Protein AF-A0A1X3P8R2-F1 (afdb_monomer)

Solvent-accessible surface area (backbone atoms only — not comparable to full-atom values): 19781 Å² total; per-residue (Å²): 133,79,78,84,80,70,63,50,72,44,65,20,28,37,46,66,52,54,52,60,24,43,44,66,46,49,75,71,65,40,52,67,60,39,41,53,42,41,8,48,48,46,32,50,53,51,50,52,49,38,31,73,77,65,73,47,46,64,75,35,31,34,38,30,39,27,11,54,46,68,35,10,22,25,42,28,42,12,43,20,54,39,27,73,62,46,24,44,34,39,33,31,64,77,48,104,48,56,28,63,73,19,51,53,47,14,47,75,47,70,38,44,82,41,85,55,45,64,66,78,37,46,27,41,33,42,8,47,37,36,80,84,67,70,81,62,29,75,76,77,91,48,54,39,44,67,61,33,63,70,36,85,80,33,44,32,35,14,37,55,35,33,40,27,42,31,42,62,60,0,48,65,36,70,43,66,59,64,17,58,29,17,39,17,58,57,51,42,42,29,5,52,75,25,66,56,17,25,50,28,19,23,25,37,35,30,34,71,48,76,33,78,92,47,54,66,84,56,78,41,69,46,77,48,76,70,69,64,97,80,70,79,88,67,83,71,85,75,95,64,88,85,73,89,77,88,68,101,65,79,77,62,49,74,45,76,54,54,95,58,79,92,66,69,80,75,91,70,84,85,73,89,75,93,81,88,82,88,87,82,90,78,89,75,85,87,85,84,87,85,87,86,86,85,88,87,85,88,88,86,88,87,82,88,86,84,87,88,84,90,84,90,86,90,84,86,91,83,93,84,90,85,86,88,84,85,87,89,82,84,135

Foldseek 3Di:
DDDPQDFDWAFAAALVLQCQLCVVVVVVVCLVLLLLLLLVLLLVVVQVLCCVLPVHLAAAEEEEEAAADSLNLSVLSNQLVSLLRNYAYEYAYQDPHHDVVSVVSNVVSVHYYDQADDLRHQEYEYSHDAQPDDADDERPDHHNPLSLLPDPSYAYEYRQFWPQAHQAALDGHYDTRQHLAYEHECGHGNNCCHDPNVRSHRKYKYGYSPSVVRRDRGPDIDGHDRDDVPPPPDPDDDPDDDDDDDDPDTDIDIDHRDDDDDCSDPDDPPDDDDDDDDDDDDDDDDDDDDDDDDDDDDDDDDDDDDDDDDDDDDDDDDDDDDDDDDDDDDD

Structure (mmCIF, N/CA/C/O backbone):
data_AF-A0A1X3P8R2-F1
#
_entry.id   AF-A0A1X3P8R2-F1
#
loop_
_atom_site.group_PDB
_atom_site.id
_atom_site.type_symbol
_atom_site.label_atom_id
_atom_site.label_alt_id
_atom_site.label_comp_id
_atom_site.label_asym_id
_atom_site.label_entity_id
_atom_site.label_seq_id
_atom_site.pdbx_PDB_ins_code
_atom_site.Cartn_x
_atom_site.Cartn_y
_atom_site.Cartn_z
_atom_site.occupancy
_atom_site.B_iso_or_equiv
_atom_site.auth_seq_id
_atom_site.auth_comp_id
_atom_site.auth_asym_id
_atom_site.auth_atom_id
_atom_site.pdbx_PDB_model_num
ATOM 1 N N . MET A 1 1 ? 27.632 -35.352 5.302 1.00 38.09 1 MET A N 1
ATOM 2 C CA . MET A 1 1 ? 27.937 -34.143 4.503 1.00 38.09 1 MET A CA 1
ATOM 3 C C . MET A 1 1 ? 26.663 -33.318 4.429 1.00 38.09 1 MET A C 1
ATOM 5 O O . MET A 1 1 ? 25.681 -33.815 3.896 1.00 38.09 1 MET A O 1
ATOM 9 N N . GLY A 1 2 ? 26.626 -32.144 5.064 1.00 47.84 2 GLY A N 1
ATOM 10 C CA . GLY A 1 2 ? 25.446 -31.273 5.027 1.00 47.84 2 GLY A CA 1
ATOM 11 C C . GLY A 1 2 ? 25.243 -30.709 3.622 1.00 47.84 2 GLY A C 1
ATOM 12 O O . GLY A 1 2 ? 26.222 -30.376 2.954 1.00 47.84 2 GLY A O 1
ATOM 13 N N . ALA A 1 3 ? 23.995 -30.632 3.158 1.00 49.19 3 ALA A N 1
ATOM 14 C CA . ALA A 1 3 ? 23.680 -29.977 1.893 1.00 49.19 3 ALA A CA 1
ATOM 15 C C . ALA A 1 3 ? 24.220 -28.531 1.911 1.00 49.19 3 ALA A C 1
ATOM 17 O O . ALA A 1 3 ? 24.134 -27.871 2.952 1.00 49.19 3 ALA A O 1
ATOM 18 N N . PRO A 1 4 ? 24.782 -28.019 0.800 1.00 49.47 4 PRO A N 1
ATOM 19 C CA . PRO A 1 4 ? 25.201 -26.627 0.738 1.00 49.47 4 PRO A CA 1
ATOM 20 C C . PRO A 1 4 ? 23.979 -25.744 1.003 1.00 49.47 4 PRO A C 1
ATOM 22 O O . PRO A 1 4 ? 23.002 -25.772 0.257 1.00 49.47 4 PRO A O 1
ATOM 25 N N . SER A 1 5 ? 24.015 -24.993 2.103 1.00 58.00 5 SER A N 1
ATOM 26 C CA . SER A 1 5 ? 22.956 -24.052 2.459 1.00 58.00 5 SER A CA 1
ATOM 27 C C . SER A 1 5 ? 22.876 -22.972 1.379 1.00 58.00 5 SER A C 1
ATOM 29 O O . SER A 1 5 ? 23.806 -22.174 1.243 1.00 58.00 5 SER A O 1
ATOM 31 N N . CYS A 1 6 ? 21.790 -22.967 0.609 1.00 65.06 6 CYS A N 1
ATOM 32 C CA . CYS A 1 6 ? 21.507 -21.969 -0.413 1.00 65.06 6 CYS A CA 1
ATOM 33 C C . CYS A 1 6 ? 21.264 -20.605 0.263 1.00 65.06 6 CYS A C 1
ATOM 35 O O . CYS A 1 6 ? 20.417 -20.494 1.149 1.00 65.06 6 CYS A O 1
ATOM 37 N N . ILE A 1 7 ? 22.027 -19.571 -0.108 1.00 73.50 7 ILE A N 1
ATOM 38 C CA . ILE A 1 7 ? 21.712 -18.195 0.297 1.00 73.50 7 ILE A CA 1
ATOM 39 C C . ILE A 1 7 ? 20.616 -17.700 -0.653 1.00 73.50 7 ILE A C 1
ATOM 41 O O . ILE A 1 7 ? 20.841 -17.718 -1.865 1.00 73.50 7 ILE A O 1
ATOM 45 N N . PRO A 1 8 ? 19.435 -17.296 -0.154 1.00 81.31 8 PRO A N 1
ATOM 46 C CA . PRO A 1 8 ? 18.369 -16.841 -1.032 1.00 81.31 8 PRO A CA 1
ATOM 47 C C . PRO A 1 8 ? 18.759 -15.510 -1.682 1.00 81.31 8 PRO A C 1
ATOM 49 O O . PRO A 1 8 ? 19.187 -14.576 -1.002 1.00 81.31 8 PRO A O 1
ATOM 52 N N . LEU A 1 9 ? 18.603 -15.430 -3.003 1.00 87.94 9 LEU A N 1
ATOM 53 C CA . LEU A 1 9 ? 18.723 -14.189 -3.761 1.00 87.94 9 LEU A CA 1
ATOM 54 C C . LEU A 1 9 ? 17.322 -13.680 -4.080 1.00 87.94 9 LEU A C 1
ATOM 56 O O . LEU A 1 9 ? 16.530 -14.377 -4.710 1.00 87.94 9 LEU A O 1
ATOM 60 N N . ILE A 1 10 ? 17.028 -12.465 -3.635 1.00 90.94 10 ILE A N 1
ATOM 61 C CA . ILE A 1 10 ? 15.729 -11.828 -3.819 1.00 90.94 10 ILE A CA 1
ATOM 62 C C . ILE A 1 10 ? 15.860 -10.811 -4.959 1.00 90.94 10 ILE A C 1
ATOM 64 O O . ILE A 1 10 ? 16.695 -9.905 -4.860 1.00 90.94 10 ILE A O 1
ATOM 68 N N . PRO A 1 11 ? 15.091 -10.945 -6.050 1.00 94.06 11 PRO A N 1
ATOM 69 C CA . PRO A 1 11 ? 15.196 -10.046 -7.190 1.00 94.06 11 PRO A CA 1
ATOM 70 C C . PRO A 1 11 ? 14.633 -8.661 -6.852 1.00 94.06 11 PRO A C 1
ATOM 72 O O . PRO A 1 11 ? 13.529 -8.540 -6.323 1.00 94.06 11 PRO A O 1
ATOM 75 N N . LEU A 1 12 ? 15.382 -7.613 -7.195 1.00 95.44 12 LEU A N 1
ATOM 76 C CA . LEU A 1 12 ? 14.957 -6.223 -7.076 1.00 95.44 12 LEU A CA 1
ATOM 77 C C . LEU A 1 12 ? 14.900 -5.567 -8.456 1.00 95.44 12 LEU A C 1
ATOM 79 O O . LEU A 1 12 ? 15.826 -5.674 -9.268 1.00 95.44 12 LEU A O 1
ATOM 83 N N . TYR A 1 13 ? 13.826 -4.826 -8.690 1.00 95.62 13 TYR A N 1
ATOM 84 C CA . TYR A 1 13 ? 13.523 -4.186 -9.962 1.00 95.62 13 TYR A CA 1
ATOM 85 C C . TYR A 1 13 ? 13.563 -2.664 -9.828 1.00 95.62 13 TYR A C 1
ATOM 87 O O . TYR A 1 13 ? 13.414 -2.105 -8.742 1.00 95.62 13 TYR A O 1
ATOM 95 N N . THR A 1 14 ? 13.784 -1.964 -10.932 1.00 93.38 14 THR A N 1
ATOM 96 C CA . THR A 1 14 ? 13.559 -0.510 -11.000 1.00 93.38 14 THR A CA 1
ATOM 97 C C . THR A 1 14 ? 12.091 -0.219 -11.301 1.00 93.38 14 THR A C 1
ATOM 99 O O . THR A 1 14 ? 11.405 -1.040 -11.916 1.00 93.38 14 THR A O 1
ATOM 102 N N . GLY A 1 15 ? 11.608 0.978 -10.955 1.00 90.88 15 GLY A N 1
ATOM 103 C CA . GLY A 1 15 ? 10.262 1.408 -11.355 1.00 90.88 15 GLY A CA 1
ATOM 104 C C . GLY A 1 15 ? 10.084 1.420 -12.880 1.00 90.88 15 GLY A C 1
ATOM 105 O O . GLY A 1 15 ? 8.996 1.169 -13.391 1.00 90.88 15 GLY A O 1
ATOM 106 N N . ARG A 1 16 ? 11.160 1.660 -13.643 1.00 92.25 16 ARG A N 1
ATOM 107 C CA . ARG A 1 16 ? 11.151 1.524 -15.108 1.00 92.25 16 ARG A CA 1
ATOM 108 C C . ARG A 1 16 ? 10.936 0.079 -15.571 1.00 92.25 16 ARG A C 1
ATOM 110 O O . ARG A 1 16 ? 10.130 -0.125 -16.469 1.00 92.25 16 ARG A O 1
ATOM 117 N N . GLN A 1 17 ? 11.611 -0.900 -14.967 1.00 94.81 17 GLN A N 1
ATOM 118 C CA . GLN A 1 17 ? 11.446 -2.315 -15.333 1.00 94.81 17 GLN A CA 1
ATOM 119 C C . GLN A 1 17 ? 10.021 -2.811 -15.089 1.00 94.81 17 GLN A C 1
ATOM 121 O O . GLN A 1 17 ? 9.475 -3.511 -15.933 1.00 94.81 17 GLN A O 1
ATOM 126 N N . ILE A 1 18 ? 9.410 -2.413 -13.970 1.00 94.38 18 ILE A N 1
ATOM 127 C CA . ILE A 1 18 ? 8.021 -2.778 -13.669 1.00 94.38 18 ILE A CA 1
ATOM 128 C C . ILE A 1 18 ? 7.068 -2.158 -14.696 1.00 94.38 18 ILE A C 1
ATOM 130 O O . ILE A 1 18 ? 6.295 -2.882 -15.312 1.00 94.38 18 ILE A O 1
ATOM 134 N N . ARG A 1 19 ? 7.201 -0.857 -14.993 1.00 92.00 19 ARG A N 1
ATOM 135 C CA . ARG A 1 19 ? 6.392 -0.196 -16.036 1.00 92.00 19 ARG A CA 1
ATOM 136 C C . ARG A 1 19 ? 6.553 -0.838 -17.418 1.00 92.00 19 ARG A C 1
ATOM 138 O O . ARG A 1 19 ? 5.580 -0.965 -18.151 1.00 92.00 19 ARG A O 1
ATOM 145 N N . GLN A 1 20 ? 7.771 -1.246 -17.778 1.00 94.19 20 GLN A N 1
ATOM 146 C CA . GLN A 1 20 ? 8.035 -1.962 -19.031 1.00 94.19 20 GLN A CA 1
ATOM 147 C C . GLN A 1 20 ? 7.369 -3.342 -19.054 1.00 94.19 20 GLN A C 1
ATOM 149 O O . GLN A 1 20 ? 6.824 -3.727 -20.083 1.00 94.19 20 GLN A O 1
ATOM 154 N N . ALA A 1 21 ? 7.371 -4.059 -17.929 1.00 94.69 21 ALA A N 1
ATOM 155 C CA . ALA A 1 21 ? 6.697 -5.348 -17.803 1.00 94.69 21 ALA A CA 1
ATOM 156 C C . ALA A 1 21 ? 5.160 -5.219 -17.836 1.00 94.69 21 ALA A C 1
ATOM 158 O O . ALA A 1 21 ? 4.474 -6.122 -18.314 1.00 94.69 21 ALA A O 1
ATOM 159 N N . GLU A 1 22 ? 4.608 -4.102 -17.359 1.00 94.44 22 GLU A N 1
ATOM 160 C CA . GLU A 1 22 ? 3.169 -3.814 -17.408 1.00 94.44 22 GLU A CA 1
ATOM 161 C C . GLU A 1 22 ? 2.686 -3.402 -18.803 1.00 94.44 22 GLU A C 1
ATOM 163 O O . GLU A 1 22 ? 1.557 -3.728 -19.170 1.00 94.44 22 GLU A O 1
ATOM 168 N N . ALA A 1 23 ? 3.516 -2.698 -19.582 1.00 94.19 23 ALA A N 1
ATOM 169 C CA . ALA A 1 23 ? 3.106 -2.066 -20.837 1.00 94.19 23 ALA A CA 1
ATOM 170 C C . ALA A 1 23 ? 2.353 -3.004 -21.808 1.00 94.19 23 ALA A C 1
ATOM 172 O O . ALA A 1 23 ? 1.244 -2.633 -22.198 1.00 94.19 23 ALA A O 1
ATOM 173 N N . PRO A 1 24 ? 2.819 -4.237 -22.108 1.00 94.81 24 PRO A N 1
ATOM 174 C CA . PRO A 1 24 ? 2.097 -5.141 -23.010 1.00 94.81 24 PRO A CA 1
ATOM 175 C C . PRO A 1 24 ? 0.702 -5.528 -22.498 1.00 94.81 24 PRO A C 1
ATOM 177 O O . PRO A 1 24 ? -0.244 -5.668 -23.269 1.00 94.81 24 PRO A O 1
ATOM 180 N N . LEU A 1 25 ? 0.545 -5.684 -21.180 1.00 93.62 25 LEU A N 1
ATOM 181 C CA . LEU A 1 25 ? -0.740 -6.026 -20.563 1.00 93.62 25 LEU A CA 1
ATOM 182 C C . LEU A 1 25 ? -1.691 -4.827 -20.559 1.00 93.62 25 LEU A C 1
ATOM 184 O O . LEU A 1 25 ? -2.901 -4.991 -20.716 1.00 93.62 25 LEU A O 1
ATOM 188 N N . LEU A 1 26 ? -1.154 -3.618 -20.386 1.00 92.50 26 LEU A N 1
ATOM 189 C CA . LEU A 1 26 ? -1.929 -2.384 -20.482 1.00 92.50 26 LEU A CA 1
ATOM 190 C C . LEU A 1 26 ? -2.405 -2.132 -21.918 1.00 92.50 26 LEU A C 1
ATOM 192 O O . LEU A 1 26 ? -3.563 -1.759 -22.096 1.00 92.50 26 LEU A O 1
ATOM 196 N N . GLU A 1 27 ? -1.554 -2.379 -22.916 1.00 93.62 27 GLU A N 1
ATOM 197 C CA . GLU A 1 27 ? -1.901 -2.320 -24.344 1.00 93.62 27 GLU A CA 1
ATOM 198 C C . GLU A 1 27 ? -2.976 -3.352 -24.714 1.00 93.62 27 GLU A C 1
ATOM 200 O O . GLU A 1 27 ? -3.897 -3.041 -25.465 1.00 93.62 27 GLU A O 1
ATOM 205 N N . ALA A 1 28 ? -2.935 -4.539 -24.102 1.00 93.94 28 ALA A N 1
ATOM 206 C CA . ALA A 1 28 ? -3.969 -5.567 -24.226 1.00 93.94 28 ALA A CA 1
ATOM 207 C C . ALA A 1 28 ? -5.261 -5.274 -23.423 1.00 93.94 28 ALA A C 1
ATOM 209 O O . ALA A 1 28 ? -6.167 -6.105 -23.375 1.00 93.94 28 ALA A O 1
ATOM 210 N N . GLY A 1 29 ? -5.373 -4.109 -22.772 1.00 93.19 29 GLY A N 1
ATOM 211 C CA . GLY A 1 29 ? -6.582 -3.690 -22.054 1.00 93.19 29 GLY A CA 1
ATOM 212 C C . GLY A 1 29 ? -6.741 -4.271 -20.643 1.00 93.19 29 GLY A C 1
ATOM 213 O O . GLY A 1 29 ? -7.800 -4.132 -20.034 1.00 93.19 29 GLY A O 1
ATOM 214 N N . HIS A 1 30 ? -5.704 -4.878 -20.059 1.00 93.62 30 HIS A N 1
ATOM 215 C CA . HIS A 1 30 ? -5.786 -5.532 -18.744 1.00 93.62 30 HIS A CA 1
ATOM 216 C C . HIS A 1 30 ? -5.617 -4.593 -17.535 1.00 93.62 30 HIS A C 1
ATOM 218 O O . HIS A 1 30 ? -5.492 -5.074 -16.408 1.00 93.62 30 HIS A O 1
ATOM 224 N N . ARG A 1 31 ? -5.656 -3.265 -17.720 1.00 92.56 31 ARG A N 1
ATOM 225 C CA . ARG A 1 31 ? -5.436 -2.267 -16.650 1.00 92.56 31 ARG A CA 1
ATOM 226 C C . ARG A 1 31 ? -6.270 -2.524 -15.395 1.00 92.56 31 ARG A C 1
ATOM 228 O O . ARG A 1 31 ? -5.718 -2.621 -14.304 1.00 92.56 31 ARG A O 1
ATOM 235 N N . GLU A 1 32 ? -7.589 -2.652 -15.541 1.00 91.69 32 GLU A N 1
ATOM 236 C CA . GLU A 1 32 ? -8.472 -2.864 -14.386 1.00 91.69 32 GLU A CA 1
ATOM 237 C C . GLU A 1 32 ? -8.224 -4.227 -13.723 1.00 91.69 32 GLU A C 1
ATOM 239 O O . GLU A 1 32 ? -8.326 -4.357 -12.506 1.00 91.69 32 GLU A O 1
ATOM 244 N N . THR A 1 33 ? -7.841 -5.245 -14.501 1.00 94.12 33 THR A N 1
ATOM 245 C CA . THR A 1 33 ? -7.511 -6.569 -13.955 1.00 94.12 33 THR A CA 1
ATOM 246 C C . THR A 1 33 ? -6.254 -6.513 -13.089 1.00 94.12 33 THR A C 1
ATOM 248 O O . THR A 1 33 ? -6.258 -7.067 -11.990 1.00 94.12 33 THR A O 1
ATOM 251 N N . LEU A 1 34 ? -5.203 -5.825 -13.546 1.00 94.50 34 LEU A N 1
ATOM 252 C CA . LEU A 1 34 ? -3.975 -5.627 -12.770 1.00 94.50 34 LEU A CA 1
ATOM 253 C C . LEU A 1 34 ? -4.258 -4.868 -11.469 1.00 94.50 34 LEU A C 1
ATOM 255 O O . LEU A 1 34 ? -3.900 -5.351 -10.397 1.00 94.50 34 LEU A O 1
ATOM 259 N N . MET A 1 35 ? -4.993 -3.757 -11.558 1.00 95.38 35 MET A N 1
ATOM 260 C CA . MET A 1 35 ? -5.381 -2.940 -10.403 1.00 95.38 35 MET A CA 1
ATOM 261 C C . MET A 1 35 ? -6.204 -3.744 -9.384 1.00 95.38 35 MET A C 1
ATOM 263 O O . MET A 1 35 ? -5.932 -3.737 -8.189 1.00 95.38 35 MET A O 1
ATOM 267 N N . ARG A 1 36 ? -7.180 -4.541 -9.838 1.00 95.56 36 ARG A N 1
ATOM 268 C CA . ARG A 1 36 ? -7.973 -5.394 -8.935 1.00 95.56 36 ARG A CA 1
ATOM 269 C C . ARG A 1 36 ? -7.140 -6.480 -8.253 1.00 95.56 36 ARG A C 1
ATOM 271 O O . ARG A 1 36 ? -7.442 -6.824 -7.111 1.00 95.56 36 ARG A O 1
ATOM 278 N N . ARG A 1 37 ? -6.113 -7.022 -8.918 1.00 97.12 37 ARG A N 1
ATOM 279 C CA . ARG A 1 37 ? -5.177 -7.986 -8.309 1.00 97.12 37 ARG A CA 1
ATOM 280 C C . ARG A 1 37 ? -4.297 -7.317 -7.254 1.00 97.12 37 ARG A C 1
ATOM 282 O O . ARG A 1 37 ? -4.166 -7.866 -6.162 1.00 97.12 37 ARG A O 1
ATOM 289 N N . ALA A 1 38 ? -3.758 -6.137 -7.558 1.00 97.06 38 ALA A N 1
ATOM 290 C CA . ALA A 1 38 ? -2.993 -5.325 -6.614 1.00 97.06 38 ALA A CA 1
ATOM 291 C C . ALA A 1 38 ? -3.832 -4.988 -5.371 1.00 97.06 38 ALA A C 1
ATOM 293 O O . ALA A 1 38 ? -3.480 -5.375 -4.255 1.00 97.06 38 ALA A O 1
ATOM 294 N N . ALA A 1 39 ? -5.014 -4.405 -5.577 1.00 98.38 39 ALA A N 1
ATOM 295 C CA . ALA A 1 39 ? -5.965 -4.075 -4.520 1.00 98.38 39 ALA A CA 1
ATOM 296 C C . ALA A 1 39 ? -6.381 -5.285 -3.669 1.00 98.38 39 ALA A C 1
ATOM 298 O O . ALA A 1 39 ? -6.513 -5.170 -2.451 1.00 98.38 39 ALA A O 1
ATOM 299 N N . TYR A 1 40 ? -6.564 -6.461 -4.281 1.00 98.44 40 TYR A N 1
ATOM 300 C CA . TYR A 1 40 ? -6.843 -7.689 -3.535 1.00 98.44 40 TYR A CA 1
ATOM 301 C C . TYR A 1 40 ? -5.681 -8.069 -2.615 1.00 98.44 40 TYR A C 1
ATOM 303 O O . TYR A 1 40 ? -5.908 -8.364 -1.442 1.00 98.44 40 TYR A O 1
ATOM 311 N N . GLY A 1 41 ? -4.446 -8.032 -3.121 1.00 97.94 41 GLY A N 1
ATOM 312 C CA . GLY A 1 41 ? -3.254 -8.298 -2.319 1.00 97.94 41 GLY A CA 1
ATOM 313 C C . GLY A 1 41 ? -3.085 -7.312 -1.162 1.00 97.94 41 GLY A C 1
ATOM 314 O O . GLY A 1 41 ? -2.822 -7.739 -0.037 1.00 97.94 41 GLY A O 1
ATOM 315 N N . LEU A 1 42 ? -3.322 -6.019 -1.411 1.00 98.75 42 LEU A N 1
ATOM 316 C CA . LEU A 1 42 ? -3.329 -4.982 -0.376 1.00 98.75 42 LEU A CA 1
ATOM 317 C C . LEU A 1 42 ? -4.398 -5.255 0.688 1.00 98.75 42 LEU A C 1
ATOM 319 O O . LEU A 1 42 ? -4.090 -5.289 1.877 1.00 98.75 42 LEU A O 1
ATOM 323 N N . ALA A 1 43 ? -5.638 -5.534 0.277 1.00 98.75 43 ALA A N 1
ATOM 324 C CA . ALA A 1 43 ? -6.722 -5.844 1.204 1.00 98.75 43 ALA A CA 1
ATOM 325 C C . ALA A 1 43 ? -6.422 -7.090 2.054 1.00 98.75 43 ALA A C 1
ATOM 327 O O . ALA A 1 43 ? -6.699 -7.086 3.251 1.00 98.75 43 ALA A O 1
ATOM 328 N N . GLN A 1 44 ? -5.836 -8.149 1.478 1.00 98.31 44 GLN A N 1
ATOM 329 C CA . GLN A 1 44 ? -5.448 -9.333 2.257 1.00 98.31 44 GLN A CA 1
ATOM 330 C C . GLN A 1 44 ? -4.380 -9.007 3.302 1.00 98.31 44 GLN A C 1
ATOM 332 O O . GLN A 1 44 ? -4.513 -9.440 4.445 1.00 98.31 44 GLN A O 1
ATOM 337 N N . ALA A 1 45 ? -3.371 -8.206 2.950 1.00 97.94 45 ALA A N 1
ATOM 338 C CA . ALA A 1 45 ? -2.343 -7.796 3.901 1.00 97.94 45 ALA A CA 1
ATOM 339 C C . ALA A 1 45 ? -2.928 -7.000 5.077 1.00 97.94 45 ALA A C 1
ATOM 341 O O . ALA A 1 45 ? -2.596 -7.284 6.227 1.00 97.94 45 ALA A O 1
ATOM 342 N N . VAL A 1 46 ? -3.853 -6.073 4.808 1.00 98.44 46 VAL A N 1
ATOM 343 C CA . VAL A 1 46 ? -4.546 -5.314 5.860 1.00 98.44 46 VAL A CA 1
ATOM 344 C C . VAL A 1 46 ? -5.383 -6.243 6.746 1.00 98.44 46 VAL A C 1
ATOM 346 O O . VAL A 1 46 ? -5.288 -6.175 7.967 1.00 98.44 46 VAL A O 1
ATOM 349 N N . LEU A 1 47 ? -6.157 -7.167 6.163 1.00 98.38 47 LEU A N 1
ATOM 350 C CA . LEU A 1 47 ? -6.956 -8.129 6.937 1.00 98.38 47 LEU A CA 1
ATOM 351 C C . LEU A 1 47 ? -6.088 -9.028 7.824 1.00 98.38 47 LEU A C 1
ATOM 353 O O . LEU A 1 47 ? -6.478 -9.338 8.946 1.00 98.38 47 LEU A O 1
ATOM 357 N N . GLU A 1 48 ? -4.938 -9.480 7.328 1.00 96.69 48 GLU A N 1
ATOM 358 C CA . GLU A 1 48 ? -3.994 -10.278 8.112 1.00 96.69 48 GLU A CA 1
ATOM 359 C C . GLU A 1 48 ? -3.418 -9.479 9.286 1.00 96.69 48 GLU A C 1
ATOM 361 O O . GLU A 1 48 ? -3.391 -9.998 10.401 1.00 96.69 48 GLU A O 1
ATOM 366 N N . ARG A 1 49 ? -3.050 -8.208 9.073 1.00 95.50 49 ARG A N 1
ATOM 367 C CA . ARG A 1 49 ? -2.559 -7.324 10.143 1.00 95.50 49 ARG A CA 1
ATOM 368 C C . ARG A 1 49 ? -3.618 -7.063 11.202 1.00 95.50 49 ARG A C 1
ATOM 370 O O . ARG A 1 49 ? -3.358 -7.288 12.379 1.00 95.50 49 ARG A O 1
ATOM 377 N N . LEU A 1 50 ? -4.832 -6.707 10.785 1.00 96.75 50 LEU A N 1
ATOM 378 C CA . LEU A 1 50 ? -5.956 -6.502 11.699 1.00 96.75 50 LEU A CA 1
ATOM 379 C C . LEU A 1 50 ? -6.253 -7.757 12.532 1.00 96.75 50 LEU A C 1
ATOM 381 O O . LEU A 1 50 ? -6.492 -7.654 13.730 1.00 96.75 50 LEU A O 1
ATOM 385 N N . ARG A 1 51 ? -6.197 -8.957 11.938 1.00 96.50 51 ARG A N 1
ATOM 386 C CA . ARG A 1 51 ? -6.353 -10.212 12.698 1.00 96.50 51 ARG A CA 1
ATOM 387 C C . ARG A 1 51 ? -5.221 -10.431 13.690 1.00 96.50 51 ARG A C 1
ATOM 389 O O . ARG A 1 51 ? -5.495 -10.870 14.800 1.00 96.50 51 ARG A O 1
ATOM 396 N N . ALA A 1 52 ? -3.983 -10.151 13.295 1.00 93.56 52 ALA A N 1
ATOM 397 C CA . ALA A 1 52 ? -2.824 -10.344 14.155 1.00 93.56 52 ALA A CA 1
ATOM 398 C C . ALA A 1 52 ? -2.867 -9.432 15.390 1.00 93.56 52 ALA A C 1
ATOM 400 O O . ALA A 1 52 ? -2.544 -9.889 16.481 1.00 93.56 52 ALA A O 1
ATOM 401 N N . VAL A 1 53 ? -3.301 -8.177 15.227 1.00 91.44 53 VAL A N 1
ATOM 402 C CA . VAL A 1 53 ? -3.308 -7.192 16.322 1.00 91.44 53 VAL A CA 1
ATOM 403 C C . VAL A 1 53 ? -4.614 -7.155 17.121 1.00 91.44 53 VAL A C 1
ATOM 405 O O . VAL A 1 53 ? -4.573 -6.982 18.334 1.00 91.44 53 VAL A O 1
ATOM 408 N N . ARG A 1 54 ? -5.776 -7.373 16.485 1.00 93.25 54 ARG A N 1
ATOM 409 C CA . ARG A 1 54 ? -7.102 -7.268 17.134 1.00 93.25 54 ARG A CA 1
ATOM 410 C C . ARG A 1 54 ? -7.806 -8.605 17.349 1.00 93.25 54 ARG A C 1
ATOM 412 O O . ARG A 1 54 ? -8.856 -8.649 17.983 1.00 93.25 54 ARG A O 1
ATOM 419 N N . GLY A 1 55 ? -7.335 -9.689 16.733 1.00 94.44 55 GLY A N 1
ATOM 420 C CA . GLY A 1 55 ? -8.018 -10.991 16.718 1.00 94.44 55 GLY A CA 1
ATOM 421 C C . GLY A 1 55 ? -9.261 -11.069 15.814 1.00 94.44 55 GLY A C 1
ATOM 422 O O . GLY A 1 55 ? -9.715 -12.165 15.490 1.00 94.44 55 GLY A O 1
ATOM 423 N N . SER A 1 56 ? -9.804 -9.938 15.351 1.00 94.62 56 SER A N 1
ATOM 424 C CA . SER A 1 56 ? -10.959 -9.865 14.446 1.00 94.62 56 SER A CA 1
ATOM 425 C C . SER A 1 56 ? -10.871 -8.659 13.509 1.00 94.62 56 SER A C 1
ATOM 427 O O . SER A 1 56 ? -10.301 -7.623 13.848 1.00 94.62 56 SER A O 1
ATOM 429 N N . VAL A 1 57 ? -11.485 -8.790 12.329 1.00 96.69 57 VAL A N 1
ATOM 430 C CA . VAL A 1 57 ? -11.606 -7.706 11.334 1.00 96.69 57 VAL A CA 1
ATOM 431 C C . VAL A 1 57 ? -12.956 -6.996 11.394 1.00 96.69 57 VAL A C 1
ATOM 433 O O . VAL A 1 57 ? -13.086 -5.887 10.888 1.00 96.69 57 VAL A O 1
ATOM 436 N N . TYR A 1 58 ? -13.976 -7.628 11.980 1.00 95.88 58 TYR A N 1
ATOM 437 C CA . TYR A 1 58 ? -15.311 -7.039 12.037 1.00 95.88 58 TYR A CA 1
ATOM 438 C C . TYR A 1 58 ? -15.308 -5.831 12.976 1.00 95.88 58 TYR A C 1
ATOM 440 O O . TYR A 1 58 ? -14.794 -5.920 14.093 1.00 95.88 58 TYR A O 1
ATOM 448 N N . GLY A 1 59 ? -15.865 -4.713 12.511 1.00 94.19 59 GLY A N 1
ATOM 449 C CA . GLY A 1 59 ? -15.887 -3.456 13.257 1.00 94.19 59 GLY A CA 1
ATOM 450 C C . GLY A 1 59 ? -14.518 -2.795 13.427 1.00 94.19 59 GLY A C 1
ATOM 451 O O . GLY A 1 59 ? -14.420 -1.851 14.199 1.00 94.19 59 GLY A O 1
ATOM 452 N N . ALA A 1 60 ? -13.467 -3.281 12.754 1.00 98.19 60 ALA A N 1
ATOM 453 C CA . ALA A 1 60 ? -12.215 -2.534 12.661 1.00 98.19 60 ALA A CA 1
ATOM 454 C C . ALA A 1 60 ? -12.417 -1.276 11.805 1.00 98.19 60 ALA A C 1
ATOM 456 O O . ALA A 1 60 ? -13.218 -1.312 10.865 1.00 98.19 60 ALA A O 1
ATOM 457 N N . LYS A 1 61 ? -11.672 -0.208 12.080 1.00 98.56 61 LYS A N 1
ATOM 458 C CA . LYS A 1 61 ? -11.670 1.032 11.306 1.00 98.56 61 LYS A CA 1
ATOM 459 C C . LYS A 1 61 ? -10.387 1.160 10.492 1.00 98.56 61 LYS A C 1
ATOM 461 O O . LYS A 1 61 ? -9.288 1.042 11.022 1.00 98.56 61 LYS A O 1
ATOM 466 N N . VAL A 1 62 ? -10.529 1.395 9.190 1.00 98.81 62 VAL A N 1
ATOM 467 C CA . VAL A 1 62 ? -9.403 1.566 8.267 1.00 98.81 62 VAL A CA 1
ATOM 468 C C . VAL A 1 62 ? -9.564 2.856 7.483 1.00 98.81 62 VAL A C 1
ATOM 470 O O . VAL A 1 62 ? -10.553 3.030 6.766 1.00 98.81 62 VAL A O 1
ATOM 473 N N . THR A 1 63 ? -8.552 3.713 7.551 1.00 98.81 63 THR A N 1
ATOM 474 C CA . THR A 1 63 ? -8.513 4.971 6.804 1.00 98.81 63 THR A CA 1
ATOM 475 C C . THR A 1 63 ? -7.451 4.886 5.715 1.00 98.81 63 THR A C 1
ATOM 477 O O . THR A 1 63 ? -6.313 4.516 5.978 1.00 98.81 63 THR A O 1
ATOM 480 N N . GLY A 1 64 ? -7.805 5.207 4.471 1.00 98.69 64 GLY A N 1
ATOM 481 C CA . GLY A 1 64 ? -6.839 5.335 3.379 1.00 98.69 64 GLY A CA 1
ATOM 482 C C . GLY A 1 64 ? -6.532 6.788 3.048 1.00 98.69 64 GLY A C 1
ATOM 483 O O . GLY A 1 64 ? -7.448 7.591 2.871 1.00 98.69 64 GLY A O 1
ATOM 484 N N . LEU A 1 65 ? -5.251 7.109 2.898 1.00 98.19 65 LEU A N 1
ATOM 485 C CA . LEU A 1 65 ? -4.776 8.362 2.326 1.00 98.19 65 LEU A CA 1
ATOM 486 C C . LEU A 1 65 ? -4.675 8.182 0.808 1.00 98.19 65 LEU A C 1
ATOM 488 O O . LEU A 1 65 ? -3.834 7.430 0.319 1.00 98.19 65 LEU A O 1
ATOM 492 N N . ILE 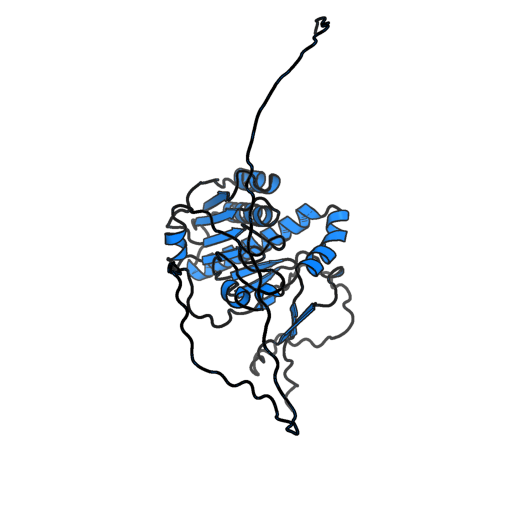A 1 66 ? -5.577 8.812 0.055 1.00 97.75 66 ILE A N 1
ATOM 493 C CA . ILE A 1 66 ? -5.827 8.481 -1.351 1.00 97.75 66 ILE A CA 1
ATOM 494 C C . ILE A 1 66 ? -5.283 9.560 -2.284 1.00 97.75 66 ILE A C 1
ATOM 496 O O . ILE A 1 66 ? -5.770 10.693 -2.322 1.00 97.75 66 ILE A O 1
ATOM 500 N N . GLY A 1 67 ? -4.302 9.182 -3.101 1.00 94.50 67 GLY A N 1
ATOM 501 C CA . GLY A 1 67 ? -3.804 10.011 -4.192 1.00 94.50 67 GLY A CA 1
ATOM 502 C C . GLY A 1 67 ? -4.685 9.998 -5.441 1.00 94.50 67 GLY A C 1
ATOM 503 O O . GLY A 1 67 ? -5.624 9.216 -5.582 1.00 94.50 67 GLY A O 1
ATOM 504 N N . SER A 1 68 ? -4.338 10.844 -6.411 1.00 90.38 68 SER A N 1
ATOM 505 C CA . SER A 1 68 ? -5.098 10.986 -7.662 1.00 90.38 68 SER A CA 1
ATOM 506 C C . SER A 1 68 ? -4.795 9.922 -8.725 1.00 90.38 68 SER A C 1
ATOM 508 O O . SER A 1 68 ? -5.523 9.813 -9.712 1.00 90.38 68 SER A O 1
ATOM 510 N N . GLY A 1 69 ? -3.704 9.168 -8.563 1.00 90.19 69 GLY A N 1
ATOM 511 C CA . GLY A 1 69 ? -3.204 8.211 -9.553 1.00 90.19 69 GLY A CA 1
ATOM 512 C C . GLY A 1 69 ? -3.676 6.769 -9.347 1.00 90.19 69 GLY A C 1
ATOM 513 O O . GLY A 1 69 ? -4.581 6.486 -8.565 1.00 90.19 69 GLY A O 1
ATOM 514 N N . ASN A 1 70 ? -3.001 5.836 -10.030 1.00 91.81 70 ASN A N 1
ATOM 515 C CA . ASN A 1 70 ? -3.295 4.400 -9.927 1.00 91.81 70 ASN A CA 1
ATOM 516 C C . ASN A 1 70 ? -3.137 3.870 -8.494 1.00 91.81 70 ASN A C 1
ATOM 518 O O . ASN A 1 70 ? -3.971 3.077 -8.083 1.00 91.81 70 ASN A O 1
ATOM 522 N N . ASN A 1 71 ? -2.158 4.375 -7.726 1.00 93.19 71 ASN A N 1
ATOM 523 C CA . ASN A 1 71 ? -1.951 3.964 -6.331 1.00 93.19 71 ASN A CA 1
ATOM 524 C C . ASN A 1 71 ? -3.190 4.250 -5.465 1.00 93.19 71 ASN A C 1
ATOM 526 O O . ASN A 1 71 ? -3.659 3.391 -4.726 1.00 93.19 71 ASN A O 1
ATOM 530 N N . GLY A 1 72 ? -3.791 5.434 -5.636 1.00 96.25 72 GLY A N 1
ATOM 531 C CA . GLY A 1 72 ? -5.055 5.772 -4.983 1.00 96.25 72 GLY A CA 1
ATOM 532 C C . GLY A 1 72 ? -6.208 4.881 -5.452 1.00 96.25 72 GLY A C 1
ATOM 533 O O . GLY A 1 72 ? -7.069 4.513 -4.657 1.00 96.25 72 GLY A O 1
ATOM 534 N N . GLY A 1 73 ? -6.206 4.469 -6.724 1.00 96.88 73 GLY A N 1
ATOM 535 C CA . GLY A 1 73 ? -7.130 3.462 -7.253 1.00 96.88 73 GLY A CA 1
ATOM 536 C C . GLY A 1 73 ? -6.997 2.102 -6.565 1.00 96.88 73 GLY A C 1
ATOM 537 O O . GLY A 1 73 ? -8.012 1.547 -6.139 1.00 96.88 73 GLY A O 1
ATOM 538 N N . ASP A 1 74 ? -5.772 1.597 -6.406 1.00 97.88 74 ASP A N 1
ATOM 539 C CA . ASP A 1 74 ? -5.479 0.355 -5.680 1.00 97.88 74 ASP A CA 1
ATOM 540 C C . ASP A 1 74 ? -5.977 0.436 -4.229 1.00 97.88 74 ASP A C 1
ATOM 542 O O . ASP A 1 74 ? -6.701 -0.453 -3.770 1.00 97.88 74 ASP A O 1
ATOM 546 N N . GLY A 1 75 ? -5.685 1.549 -3.544 1.00 98.38 75 GLY A N 1
ATOM 547 C CA . GLY A 1 75 ? -6.174 1.840 -2.195 1.00 98.38 75 GLY A CA 1
ATOM 548 C C . GLY A 1 75 ? -7.704 1.857 -2.100 1.00 98.38 75 GLY A C 1
ATOM 549 O O . GLY A 1 75 ? -8.279 1.189 -1.243 1.00 98.38 75 GLY A O 1
ATOM 550 N N . LEU A 1 76 ? -8.392 2.545 -3.015 1.00 98.69 76 LEU A N 1
ATOM 551 C CA . LEU A 1 76 ? -9.859 2.624 -3.037 1.00 98.69 76 LEU A CA 1
ATOM 552 C C . LEU A 1 76 ? -10.522 1.266 -3.296 1.00 98.69 76 LEU A C 1
ATOM 554 O O . LEU A 1 76 ? -11.500 0.916 -2.630 1.00 98.69 76 LEU A O 1
ATOM 558 N N . TYR A 1 77 ? -9.996 0.473 -4.233 1.00 98.69 77 TYR A N 1
ATOM 559 C CA . TYR A 1 77 ? -10.492 -0.887 -4.447 1.00 98.69 77 TYR A CA 1
ATOM 560 C C . TYR A 1 77 ? -10.226 -1.778 -3.230 1.00 98.69 77 TYR A C 1
ATOM 562 O O . TYR A 1 77 ? -11.099 -2.573 -2.874 1.00 98.69 77 TYR A O 1
ATOM 570 N N . ALA A 1 78 ? -9.073 -1.640 -2.569 1.00 98.81 78 ALA A N 1
ATOM 571 C CA . ALA A 1 78 ? -8.765 -2.392 -1.358 1.00 98.81 78 ALA A CA 1
ATOM 572 C C . ALA A 1 78 ? -9.732 -2.030 -0.223 1.00 98.81 78 ALA A C 1
ATOM 574 O O . ALA A 1 78 ? -10.361 -2.924 0.345 1.00 98.81 78 ALA A O 1
ATOM 575 N N . LEU A 1 79 ? -9.953 -0.737 0.036 1.00 98.88 79 LEU A N 1
ATOM 576 C CA . LEU A 1 79 ? -10.948 -0.258 1.000 1.00 98.88 79 LEU A CA 1
ATOM 577 C C . LEU A 1 79 ? -12.352 -0.788 0.676 1.00 98.88 79 LEU A C 1
ATOM 579 O O . LEU A 1 79 ? -13.051 -1.268 1.565 1.00 98.88 79 LEU A O 1
ATOM 583 N N . ALA A 1 80 ? -12.758 -0.802 -0.597 1.00 98.81 80 ALA A N 1
ATOM 584 C CA . ALA A 1 80 ? -14.041 -1.379 -1.002 1.00 98.81 80 ALA A CA 1
ATOM 585 C C . ALA A 1 80 ? -14.151 -2.877 -0.648 1.00 98.81 80 ALA A C 1
ATOM 587 O O . ALA A 1 80 ? -15.215 -3.353 -0.244 1.00 98.81 80 ALA A O 1
ATOM 588 N N . MET A 1 81 ? -13.061 -3.639 -0.793 1.00 98.75 81 MET A N 1
ATOM 589 C CA . MET A 1 81 ? -13.016 -5.054 -0.407 1.00 98.75 81 MET A CA 1
ATOM 590 C C . MET A 1 81 ? -13.059 -5.237 1.112 1.00 98.75 81 MET A C 1
ATOM 592 O O . MET A 1 81 ? -13.777 -6.119 1.585 1.00 98.75 81 MET A O 1
ATOM 596 N N . LEU A 1 82 ? -12.337 -4.405 1.867 1.00 98.75 82 LEU A N 1
ATOM 597 C CA . LEU A 1 82 ? -12.357 -4.397 3.332 1.00 98.75 82 LEU A CA 1
ATOM 598 C C . LEU A 1 82 ? -13.759 -4.085 3.858 1.00 98.75 82 LEU A C 1
ATOM 600 O O . LEU A 1 82 ? -14.277 -4.804 4.713 1.00 98.75 82 LEU A O 1
ATOM 604 N N . ARG A 1 83 ? -14.428 -3.090 3.270 1.00 98.62 83 ARG A N 1
ATOM 605 C CA . ARG A 1 83 ? -15.787 -2.697 3.645 1.00 98.62 83 ARG A CA 1
ATOM 606 C C . ARG A 1 83 ? -16.774 -3.856 3.549 1.00 98.62 83 ARG A C 1
ATOM 608 O O . ARG A 1 83 ? -17.542 -4.110 4.474 1.00 98.62 83 ARG A O 1
ATOM 615 N N . ARG A 1 84 ? -16.687 -4.637 2.468 1.00 97.81 84 ARG A N 1
ATOM 616 C CA . ARG A 1 84 ? -17.500 -5.851 2.256 1.00 97.81 84 ARG A CA 1
ATOM 617 C C . ARG A 1 84 ? -17.214 -6.972 3.262 1.00 97.81 84 ARG A C 1
ATOM 619 O O . ARG A 1 84 ? -17.970 -7.935 3.316 1.00 97.81 84 ARG A O 1
ATOM 626 N N . ARG A 1 85 ? -16.136 -6.875 4.045 1.00 97.56 85 ARG A N 1
ATOM 627 C CA . ARG A 1 85 ? -15.779 -7.808 5.126 1.00 97.56 85 ARG A CA 1
ATOM 628 C C . ARG A 1 85 ? -16.202 -7.312 6.515 1.00 97.56 85 ARG A C 1
ATOM 630 O O . ARG A 1 85 ? -15.834 -7.942 7.501 1.00 97.56 85 ARG A O 1
ATOM 637 N N . GLY A 1 86 ? -16.980 -6.230 6.598 1.00 97.50 86 GLY A N 1
ATOM 638 C CA . GLY A 1 86 ? -17.461 -5.672 7.867 1.00 97.50 86 GLY A CA 1
ATOM 639 C C . GLY A 1 86 ? -16.481 -4.711 8.541 1.00 97.50 86 GLY A C 1
ATOM 640 O O . GLY A 1 86 ? -16.670 -4.383 9.708 1.00 97.50 86 GLY A O 1
ATOM 641 N N . VAL A 1 87 ? -15.452 -4.264 7.817 1.00 98.56 87 VAL A N 1
ATOM 642 C CA . VAL A 1 87 ? -14.555 -3.183 8.244 1.00 98.56 87 VAL A CA 1
ATOM 643 C C . VAL A 1 87 ? -15.260 -1.845 7.995 1.00 98.56 87 VAL A C 1
ATOM 645 O O . VAL A 1 87 ? -15.952 -1.663 6.988 1.00 98.56 87 VAL A O 1
ATOM 648 N N . GLU A 1 88 ? -15.127 -0.898 8.908 1.00 98.50 88 GLU A N 1
ATOM 649 C CA . GLU A 1 88 ? -15.472 0.498 8.674 1.00 98.50 88 GLU A CA 1
ATOM 650 C C . GLU A 1 88 ? -14.341 1.170 7.901 1.00 98.50 88 GLU A C 1
ATOM 652 O O . GLU A 1 88 ? -13.187 1.102 8.304 1.00 98.50 88 GLU A O 1
ATOM 657 N N . THR A 1 89 ? -14.654 1.765 6.751 1.00 98.81 89 THR A N 1
ATOM 658 C CA . THR A 1 89 ? -13.618 2.254 5.839 1.00 98.81 89 THR A CA 1
ATOM 659 C C . THR A 1 89 ? -13.843 3.699 5.444 1.00 98.81 89 THR A C 1
ATOM 661 O O . THR A 1 89 ? -14.906 4.044 4.906 1.00 98.81 89 THR A O 1
ATOM 664 N N . HIS A 1 90 ? -12.796 4.490 5.613 1.00 98.75 90 HIS A N 1
ATOM 665 C CA . HIS A 1 90 ? -12.733 5.903 5.283 1.00 98.75 90 HIS A CA 1
ATOM 666 C C . HIS A 1 90 ? -11.638 6.174 4.258 1.00 98.75 90 HIS A C 1
ATOM 668 O O . HIS A 1 90 ? -10.650 5.445 4.175 1.00 98.75 90 HIS A O 1
ATOM 674 N N . ALA A 1 91 ? -11.815 7.223 3.465 1.00 98.62 91 ALA A N 1
ATOM 675 C CA . ALA A 1 91 ? -10.801 7.692 2.534 1.00 98.62 91 ALA A CA 1
ATOM 676 C C . ALA A 1 91 ? -10.660 9.210 2.628 1.00 98.62 91 ALA A C 1
ATOM 678 O O . ALA A 1 91 ? -11.633 9.934 2.405 1.00 98.62 91 ALA A O 1
ATOM 679 N N . VAL A 1 92 ? -9.438 9.662 2.909 1.00 98.12 92 VAL A N 1
ATOM 680 C CA . VAL A 1 92 ? -9.038 11.069 2.845 1.00 98.12 92 VAL A CA 1
ATOM 681 C C . VAL A 1 92 ? -8.393 11.307 1.490 1.00 98.12 92 VAL A C 1
ATOM 683 O O . VAL A 1 92 ? -7.390 10.676 1.151 1.00 98.12 92 VAL A O 1
ATOM 686 N N . MET A 1 93 ? -8.975 12.191 0.684 1.00 95.69 93 MET A N 1
ATOM 687 C CA . MET A 1 93 ? -8.432 12.507 -0.636 1.00 95.69 93 MET A CA 1
ATOM 688 C C . MET A 1 93 ? -7.340 13.569 -0.523 1.00 95.69 93 MET A C 1
ATOM 690 O O . MET A 1 93 ? -7.541 14.623 0.066 1.00 95.69 93 MET A O 1
ATOM 694 N N . MET A 1 94 ? -6.189 13.317 -1.142 1.00 91.25 94 MET A N 1
ATOM 695 C CA . MET A 1 94 ? -5.039 14.236 -1.106 1.00 91.25 94 MET A CA 1
ATOM 696 C C . MET A 1 94 ? -5.172 15.399 -2.097 1.00 91.25 94 MET A C 1
ATOM 698 O O . MET A 1 94 ? -4.375 16.336 -2.088 1.00 91.25 94 MET A O 1
ATOM 702 N N . ARG A 1 95 ? -6.129 15.296 -3.024 1.00 87.12 95 ARG A N 1
ATOM 703 C CA . ARG A 1 95 ? -6.458 16.280 -4.061 1.00 87.12 95 ARG A CA 1
ATOM 704 C C . ARG A 1 95 ? -7.946 16.178 -4.385 1.00 87.12 95 ARG A C 1
ATOM 706 O O . ARG A 1 95 ? -8.563 15.149 -4.130 1.00 87.12 95 ARG A O 1
ATOM 713 N N . ASP A 1 96 ? -8.471 17.168 -5.099 1.00 84.38 96 ASP A N 1
ATOM 714 C CA . ASP A 1 96 ? -9.878 17.217 -5.539 1.00 84.38 96 ASP A CA 1
ATOM 715 C C . ASP A 1 96 ? -10.287 16.089 -6.503 1.00 84.38 96 ASP A C 1
ATOM 717 O O . ASP A 1 96 ? -11.450 15.972 -6.892 1.00 84.38 96 ASP A O 1
ATOM 721 N N . ARG A 1 97 ? -9.326 15.282 -6.963 1.00 86.25 97 ARG A N 1
ATOM 722 C CA . ARG A 1 97 ? -9.555 14.178 -7.892 1.00 86.25 97 ARG A CA 1
ATOM 723 C C . ARG A 1 97 ? -8.888 12.909 -7.390 1.00 86.25 97 ARG A C 1
ATOM 725 O O . ARG A 1 97 ? -7.711 12.921 -7.037 1.00 86.25 97 ARG A O 1
ATOM 732 N N . ALA A 1 98 ? -9.633 11.816 -7.480 1.00 89.94 98 ALA A N 1
ATOM 733 C CA . ALA A 1 98 ? -9.178 10.455 -7.237 1.00 89.94 98 ALA A CA 1
ATOM 734 C C . ALA A 1 98 ? -9.515 9.558 -8.438 1.00 89.94 98 ALA A C 1
ATOM 736 O O . ALA A 1 98 ? -10.195 9.976 -9.379 1.00 89.94 98 ALA A O 1
ATOM 737 N N . HIS A 1 99 ? -9.040 8.314 -8.408 1.00 94.12 99 HIS A N 1
ATOM 738 C CA . HIS A 1 99 ? -9.323 7.333 -9.450 1.00 94.12 99 HIS A CA 1
ATOM 739 C C . HIS A 1 99 ? -10.827 7.005 -9.521 1.00 94.12 99 HIS A C 1
ATOM 741 O O . HIS A 1 99 ? -11.363 6.301 -8.666 1.00 94.12 99 HIS A O 1
ATOM 747 N N . GLU A 1 100 ? -11.501 7.471 -10.573 1.00 94.94 100 GLU A N 1
ATOM 748 C CA . GLU A 1 100 ? -12.968 7.487 -10.688 1.00 94.94 100 GLU A CA 1
ATOM 749 C C . GLU A 1 100 ? -13.627 6.117 -10.465 1.00 94.94 100 GLU A C 1
ATOM 751 O O . GLU A 1 100 ? -14.542 5.977 -9.649 1.00 94.94 100 GLU A O 1
ATOM 756 N N . ALA A 1 101 ? -13.143 5.074 -11.149 1.00 95.44 101 ALA A N 1
ATOM 757 C CA . ALA A 1 101 ? -13.711 3.733 -11.014 1.00 95.44 101 ALA A CA 1
ATOM 758 C C . ALA A 1 101 ? -13.490 3.142 -9.610 1.00 95.44 101 ALA A C 1
ATOM 760 O O . ALA A 1 101 ? -14.360 2.429 -9.103 1.00 95.44 101 ALA A O 1
ATOM 761 N N . GLY A 1 102 ? -12.368 3.489 -8.970 1.00 97.12 102 GLY A N 1
ATOM 762 C CA . GLY A 1 102 ? -12.061 3.101 -7.592 1.00 97.12 102 GLY A CA 1
ATOM 763 C C . GLY A 1 102 ? -12.993 3.803 -6.608 1.00 97.12 102 GLY A C 1
ATOM 764 O O . GLY A 1 102 ? -13.614 3.144 -5.776 1.00 97.12 102 GLY A O 1
ATOM 765 N N . THR A 1 103 ? -13.183 5.115 -6.768 1.00 97.69 103 THR A N 1
ATOM 766 C CA . THR A 1 103 ? -14.082 5.922 -5.932 1.00 97.69 103 THR A CA 1
ATOM 767 C C . THR A 1 103 ? -15.508 5.399 -6.020 1.00 97.69 103 THR A C 1
ATOM 769 O O . THR A 1 103 ? -16.149 5.156 -4.999 1.00 97.69 103 THR A O 1
ATOM 772 N N . ARG A 1 104 ? -15.995 5.129 -7.236 1.00 97.88 104 ARG A N 1
ATOM 773 C CA . ARG A 1 104 ? -17.323 4.543 -7.449 1.00 97.88 104 ARG A CA 1
ATOM 774 C C . ARG A 1 104 ? -17.464 3.179 -6.770 1.00 97.88 104 ARG A C 1
ATOM 776 O O . ARG A 1 104 ? -18.494 2.917 -6.157 1.00 97.88 104 ARG A O 1
ATOM 783 N N . ALA A 1 105 ? -16.452 2.314 -6.859 1.00 98.19 105 ALA A N 1
ATOM 784 C CA . ALA A 1 105 ? -16.475 1.002 -6.213 1.00 98.19 105 ALA A CA 1
ATOM 785 C C . ALA A 1 105 ? -16.470 1.097 -4.676 1.00 98.19 105 ALA A C 1
ATOM 787 O O . ALA A 1 105 ? -17.187 0.339 -4.021 1.00 98.19 105 ALA A O 1
ATOM 788 N N . PHE A 1 106 ? -15.692 2.028 -4.120 1.00 98.69 106 PHE A N 1
ATOM 789 C CA . PHE A 1 106 ? -15.605 2.305 -2.687 1.00 98.69 106 PHE A CA 1
ATOM 790 C C . PHE A 1 106 ? -16.925 2.834 -2.118 1.00 98.69 106 PHE A C 1
ATOM 792 O O . PHE A 1 106 ? -17.459 2.266 -1.163 1.00 98.69 106 PHE A O 1
ATOM 799 N N . LEU A 1 107 ? -17.507 3.849 -2.760 1.00 98.56 107 LEU A N 1
ATOM 800 C CA . LEU A 1 107 ? -18.801 4.408 -2.364 1.00 98.56 107 LEU A CA 1
ATOM 801 C C . LEU A 1 107 ? -19.925 3.374 -2.491 1.00 98.56 107 LEU A C 1
ATOM 803 O O . LEU A 1 107 ? -20.728 3.223 -1.575 1.00 98.56 107 LEU A O 1
ATOM 807 N N . ALA A 1 108 ? -19.946 2.589 -3.574 1.00 98.50 108 ALA A N 1
ATOM 808 C CA . ALA A 1 108 ? -20.931 1.521 -3.756 1.00 98.50 108 ALA A CA 1
ATOM 809 C C . ALA A 1 108 ? -20.808 0.397 -2.710 1.00 98.50 108 ALA A C 1
ATOM 811 O O . ALA A 1 108 ? -21.780 -0.305 -2.447 1.00 98.50 108 ALA A O 1
ATOM 812 N N . ALA A 1 109 ? -19.629 0.209 -2.109 1.00 98.50 109 ALA A N 1
ATOM 813 C CA . ALA A 1 109 ? -19.447 -0.709 -0.988 1.00 98.50 109 ALA A CA 1
ATOM 814 C C . ALA A 1 109 ? -19.918 -0.117 0.356 1.00 98.50 109 ALA A C 1
ATOM 816 O O . ALA A 1 109 ? -19.952 -0.840 1.346 1.00 98.50 109 ALA A O 1
ATOM 817 N N . GLY A 1 110 ? -20.287 1.168 0.407 1.00 98.50 110 GLY A N 1
ATOM 818 C CA . GLY A 1 110 ? -20.671 1.877 1.628 1.00 98.50 110 GLY A CA 1
ATOM 819 C C . GLY A 1 110 ? -19.486 2.466 2.396 1.00 98.50 110 GLY A C 1
ATOM 820 O O . GLY A 1 110 ? -19.581 2.624 3.616 1.00 98.50 110 GLY A O 1
ATOM 821 N N . GLY A 1 111 ? -18.362 2.711 1.717 1.00 98.38 111 GLY A N 1
ATOM 822 C CA . GLY A 1 111 ? -17.248 3.494 2.246 1.00 98.38 111 GLY A CA 1
ATOM 823 C C . GLY A 1 111 ? -17.560 4.992 2.270 1.00 98.38 111 GLY A C 1
ATOM 824 O O . GLY A 1 111 ? -18.476 5.447 1.583 1.00 98.38 111 GLY A O 1
ATOM 825 N N . ARG A 1 112 ? -16.816 5.764 3.071 1.00 98.50 112 ARG A N 1
ATOM 826 C CA . ARG A 1 112 ? -17.033 7.212 3.230 1.00 98.50 112 ARG A CA 1
ATOM 827 C C . ARG A 1 112 ? -15.798 8.016 2.846 1.00 98.50 112 ARG A C 1
ATOM 829 O O . ARG A 1 112 ? -14.695 7.690 3.274 1.00 98.50 112 ARG A O 1
ATOM 836 N N . LEU A 1 113 ? -15.997 9.065 2.050 1.00 97.94 113 LEU A N 1
ATOM 837 C CA . LEU A 1 113 ? -14.990 10.110 1.863 1.00 97.94 113 LEU A CA 1
ATOM 838 C C . LEU A 1 113 ? -15.073 11.064 3.056 1.00 97.94 113 LEU A C 1
ATOM 840 O O . LEU A 1 113 ? -16.179 11.438 3.451 1.00 97.94 113 LEU A O 1
ATOM 844 N N . VAL A 1 114 ? -13.930 11.404 3.639 1.00 97.75 114 VAL A N 1
ATOM 845 C CA . VAL A 1 114 ? -13.812 12.274 4.817 1.00 97.75 114 VAL A CA 1
ATOM 846 C C . VAL A 1 114 ? -12.597 13.181 4.671 1.00 97.75 114 VAL A C 1
ATOM 848 O O . VAL A 1 114 ? -11.666 12.853 3.942 1.00 97.75 114 VAL A O 1
ATOM 851 N N . ASP A 1 115 ? -12.596 14.298 5.392 1.00 96.19 115 ASP A N 1
ATOM 852 C CA . ASP A 1 115 ? -11.497 15.275 5.369 1.00 96.19 115 ASP A CA 1
ATOM 853 C C . ASP A 1 115 ? -10.578 15.168 6.600 1.00 96.19 115 ASP A C 1
ATOM 855 O O . ASP A 1 115 ? -9.605 15.911 6.729 1.00 96.19 115 ASP A O 1
ATOM 859 N N . VAL A 1 116 ? -10.891 14.248 7.517 1.00 96.25 116 VAL A N 1
ATOM 860 C CA . VAL A 1 116 ? -10.152 13.998 8.760 1.00 96.25 116 VAL A CA 1
ATOM 861 C C . VAL A 1 116 ? -9.849 12.511 8.888 1.00 96.25 116 VAL A C 1
ATOM 863 O O . VAL A 1 116 ? -10.609 11.675 8.394 1.00 96.25 116 VAL A O 1
ATOM 866 N N . VAL A 1 117 ? -8.748 12.181 9.557 1.00 97.75 117 VAL A N 1
ATOM 867 C CA . VAL A 1 117 ? -8.464 10.811 9.987 1.00 97.75 117 VAL A CA 1
ATOM 868 C C . VAL A 1 117 ? -9.037 10.648 11.391 1.00 97.75 117 VAL A C 1
ATOM 870 O O . VAL A 1 117 ? -8.694 11.406 12.294 1.00 97.75 117 VAL A O 1
ATOM 873 N N . ASP A 1 118 ? -9.922 9.672 11.585 1.00 96.19 118 ASP A N 1
ATOM 874 C CA . ASP A 1 118 ? -10.441 9.373 12.920 1.00 96.19 118 ASP A CA 1
ATOM 875 C C . ASP A 1 118 ? -9.312 8.810 13.802 1.00 96.19 118 ASP A C 1
ATOM 877 O O . ASP A 1 118 ? -8.599 7.894 13.386 1.00 96.19 118 ASP A O 1
ATOM 881 N N . THR A 1 119 ? -9.169 9.317 15.028 1.00 95.50 119 THR A N 1
ATOM 882 C CA . THR A 1 119 ? -8.063 8.956 15.935 1.00 95.50 119 THR A CA 1
ATOM 883 C C . THR A 1 119 ? -8.114 7.515 16.448 1.00 95.50 119 THR A C 1
ATOM 885 O O . THR A 1 119 ? -7.124 7.023 16.963 1.00 95.50 119 THR A O 1
ATOM 888 N N . ASP A 1 120 ? -9.254 6.835 16.320 1.00 95.62 120 ASP A N 1
ATOM 889 C CA . ASP A 1 120 ? -9.454 5.409 16.623 1.00 95.62 120 ASP A CA 1
ATOM 890 C C . ASP A 1 120 ? -9.297 4.514 15.373 1.00 95.62 120 ASP A C 1
ATOM 892 O O . ASP A 1 120 ? -9.855 3.418 15.301 1.00 95.62 120 ASP A O 1
ATOM 896 N N . THR A 1 121 ? -8.583 4.990 14.347 1.00 98.00 121 THR A N 1
ATOM 897 C CA . THR A 1 121 ? -8.239 4.196 13.160 1.00 98.00 121 THR A CA 1
ATOM 898 C C . THR A 1 121 ? -7.327 3.028 13.551 1.00 98.00 121 THR A C 1
ATOM 900 O O . THR A 1 121 ? -6.198 3.239 13.969 1.00 98.00 121 THR A O 1
ATOM 903 N N . ASP A 1 122 ? -7.766 1.785 13.329 1.00 98.31 122 ASP A N 1
ATOM 904 C CA . ASP A 1 122 ? -6.956 0.589 13.610 1.00 98.31 122 ASP A CA 1
ATOM 905 C C . ASP A 1 122 ? -5.854 0.357 12.558 1.00 98.31 122 ASP A C 1
ATOM 907 O O . ASP A 1 122 ? -4.815 -0.245 12.843 1.00 98.31 122 ASP A O 1
ATOM 911 N N . ALA A 1 123 ? -6.094 0.765 11.306 1.00 98.56 123 ALA A N 1
ATOM 912 C CA . ALA A 1 123 ? -5.079 0.710 10.260 1.00 98.56 123 ALA A CA 1
ATOM 913 C C . ALA A 1 123 ? -5.162 1.875 9.270 1.00 98.56 123 ALA A C 1
ATOM 915 O O . ALA A 1 123 ? -6.231 2.209 8.754 1.00 98.56 123 ALA A O 1
ATOM 916 N N . LEU A 1 124 ? -4.002 2.437 8.946 1.00 98.75 124 LEU A N 1
ATOM 917 C CA . LEU A 1 124 ? -3.828 3.500 7.968 1.00 98.75 124 LEU A CA 1
ATOM 918 C C . LEU A 1 124 ? -3.227 2.923 6.681 1.00 98.75 124 LEU A C 1
ATOM 920 O O . LEU A 1 124 ? -2.190 2.262 6.720 1.00 98.75 124 LEU A O 1
ATOM 924 N N . ILE A 1 125 ? -3.854 3.179 5.533 1.00 98.75 125 ILE A N 1
ATOM 925 C CA . ILE A 1 125 ? -3.307 2.825 4.217 1.00 98.75 125 ILE A CA 1
ATOM 926 C C . ILE A 1 125 ? -2.711 4.077 3.573 1.00 98.75 125 ILE A C 1
ATOM 928 O O . ILE A 1 125 ? -3.451 4.988 3.205 1.00 98.75 125 ILE A O 1
ATOM 932 N N . ASP A 1 126 ? -1.399 4.101 3.361 1.00 97.75 126 ASP A N 1
ATOM 933 C CA . ASP A 1 126 ? -0.750 5.101 2.512 1.00 97.75 126 ASP A CA 1
ATOM 934 C C . ASP A 1 126 ? -0.875 4.684 1.040 1.00 97.75 126 ASP A C 1
ATOM 936 O O . ASP A 1 126 ? -0.165 3.803 0.558 1.00 97.75 126 ASP A O 1
ATOM 940 N N . ALA A 1 127 ? -1.808 5.310 0.323 1.00 97.12 127 ALA A N 1
ATOM 941 C CA . ALA A 1 127 ? -2.029 5.134 -1.110 1.00 97.12 127 ALA A CA 1
ATOM 942 C C . ALA A 1 127 ? -1.924 6.477 -1.859 1.00 97.12 127 ALA A C 1
ATOM 944 O O . ALA A 1 127 ? -2.635 6.722 -2.843 1.00 97.12 127 ALA A O 1
ATOM 945 N N . ILE A 1 128 ? -1.041 7.370 -1.392 1.00 93.75 128 ILE A N 1
ATOM 946 C CA . ILE A 1 128 ? -0.900 8.729 -1.930 1.00 93.75 128 ILE A CA 1
ATOM 947 C C . ILE A 1 128 ? -0.103 8.696 -3.239 1.00 93.75 128 ILE A C 1
ATOM 949 O O . ILE A 1 128 ? -0.609 9.119 -4.283 1.00 93.75 128 ILE A O 1
ATOM 953 N N . ILE A 1 129 ? 1.126 8.167 -3.230 1.00 85.12 129 ILE A N 1
ATOM 954 C CA . ILE A 1 129 ? 1.987 8.146 -4.420 1.00 85.12 129 ILE A CA 1
ATOM 955 C C . ILE A 1 129 ? 2.656 6.782 -4.604 1.00 85.12 129 ILE A C 1
ATOM 957 O O . ILE A 1 129 ? 3.235 6.237 -3.682 1.00 85.12 129 ILE A O 1
ATOM 961 N N . GLY A 1 130 ? 2.576 6.239 -5.825 1.00 78.00 130 GLY A N 1
ATOM 962 C CA . GLY A 1 130 ? 3.253 4.994 -6.215 1.00 78.00 130 GLY A CA 1
ATOM 963 C C . GLY A 1 130 ? 4.581 5.237 -6.949 1.00 78.00 130 GLY A C 1
ATOM 964 O O . GLY A 1 130 ? 5.222 6.277 -6.802 1.00 78.00 130 GLY A O 1
ATOM 965 N N . THR A 1 131 ? 4.948 4.339 -7.873 1.00 65.31 131 THR A N 1
ATOM 966 C CA . THR A 1 131 ? 6.193 4.409 -8.680 1.00 65.31 131 THR A CA 1
ATOM 967 C C . THR A 1 131 ? 6.366 5.644 -9.583 1.00 65.31 131 THR A C 1
ATOM 969 O O . THR A 1 131 ? 7.356 5.737 -10.308 1.00 65.31 131 THR A O 1
ATOM 972 N N . GLY A 1 132 ? 5.380 6.542 -9.641 1.00 59.66 132 GLY A N 1
ATOM 973 C CA . GLY A 1 132 ? 5.405 7.752 -10.467 1.00 59.66 132 GLY A CA 1
ATOM 974 C C . GLY A 1 132 ? 5.979 8.991 -9.772 1.00 59.66 132 GLY A C 1
ATOM 975 O O . GLY A 1 132 ? 6.047 10.037 -10.416 1.00 59.66 132 GLY A O 1
ATOM 976 N N . SER A 1 133 ? 6.343 8.903 -8.485 1.00 58.41 133 SER A N 1
ATOM 977 C CA . SER A 1 133 ? 6.754 10.075 -7.703 1.00 58.41 133 SER A CA 1
ATOM 978 C C . SER A 1 133 ? 8.112 10.646 -8.102 1.00 58.41 133 SER A C 1
ATOM 980 O O . SER A 1 133 ? 9.001 9.935 -8.570 1.00 58.41 133 SER A O 1
ATOM 982 N N . ARG A 1 134 ? 8.264 11.946 -7.839 1.00 55.06 134 ARG A N 1
ATOM 983 C CA . ARG A 1 134 ? 9.536 12.669 -7.802 1.00 55.06 134 ARG A CA 1
ATOM 984 C C . ARG A 1 134 ? 9.907 12.946 -6.343 1.00 55.06 134 ARG A C 1
ATOM 986 O O . ARG A 1 134 ? 9.037 13.056 -5.486 1.00 55.06 134 ARG A O 1
ATOM 993 N N . VAL A 1 135 ? 11.205 13.075 -6.111 1.00 59.91 135 VAL A N 1
ATOM 994 C CA . VAL A 1 135 ? 11.840 13.526 -4.866 1.00 59.91 135 VAL A CA 1
ATOM 995 C C . VAL A 1 135 ? 11.236 14.876 -4.418 1.00 59.91 135 VAL A C 1
ATOM 997 O O . VAL A 1 135 ? 11.013 15.731 -5.275 1.00 59.91 135 VAL A O 1
ATOM 1000 N N . GLY A 1 136 ? 10.978 15.076 -3.116 1.00 70.06 136 GLY A N 1
ATOM 1001 C CA . GLY A 1 136 ? 10.403 16.320 -2.565 1.00 70.06 136 GLY A CA 1
ATOM 1002 C C . GLY A 1 136 ? 8.910 16.251 -2.215 1.00 70.06 136 GLY A C 1
ATOM 1003 O O . GLY A 1 136 ? 8.180 17.192 -2.509 1.00 70.06 136 GLY A O 1
ATOM 1004 N N . PHE A 1 137 ? 8.428 15.132 -1.666 1.00 82.06 137 PHE A N 1
ATOM 1005 C CA . PHE A 1 137 ? 7.032 15.009 -1.234 1.00 82.06 137 PHE A CA 1
ATOM 1006 C C . PHE A 1 137 ? 6.812 15.773 0.077 1.00 82.06 137 PHE A C 1
ATOM 1008 O O . PHE A 1 137 ? 7.554 15.577 1.034 1.00 82.06 137 PHE A O 1
ATOM 1015 N N . GLU A 1 138 ? 5.790 16.622 0.112 1.00 87.50 138 GLU A N 1
ATOM 1016 C CA . GLU A 1 138 ? 5.343 17.320 1.318 1.00 87.50 138 GLU A CA 1
ATOM 1017 C C . GLU A 1 138 ? 3.937 16.827 1.659 1.00 87.50 138 GLU A C 1
ATOM 1019 O O . GLU A 1 138 ? 3.026 16.878 0.819 1.00 87.50 138 GLU A O 1
ATOM 1024 N N . MET A 1 139 ? 3.773 16.315 2.876 1.00 88.12 139 MET A N 1
ATOM 1025 C CA . MET A 1 139 ? 2.500 15.813 3.364 1.00 88.12 139 MET A CA 1
ATOM 1026 C C . MET A 1 139 ? 1.580 17.000 3.674 1.00 88.12 139 MET A C 1
ATOM 1028 O O . MET A 1 139 ? 1.944 17.868 4.472 1.00 88.12 139 MET A O 1
ATOM 1032 N N . PRO A 1 140 ? 0.370 17.074 3.090 1.00 87.38 140 PRO A N 1
AT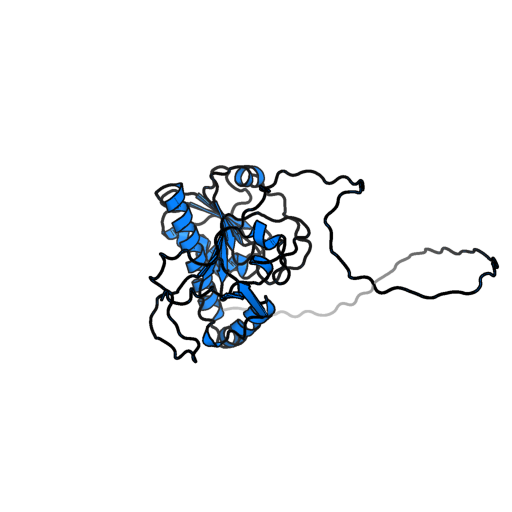OM 1033 C CA . PRO A 1 140 ? -0.590 18.076 3.518 1.00 87.38 140 PRO A CA 1
ATOM 1034 C C . PRO A 1 140 ? -0.996 17.818 4.971 1.00 87.38 140 PRO A C 1
ATOM 1036 O O . PRO A 1 140 ? -1.123 16.675 5.409 1.00 87.38 140 PRO A O 1
ATOM 1039 N N . ARG A 1 141 ? -1.266 18.890 5.718 1.00 90.81 141 ARG A N 1
ATOM 1040 C CA . ARG A 1 141 ? -1.782 18.761 7.081 1.00 90.81 141 ARG A CA 1
ATOM 1041 C C . ARG A 1 141 ? -3.183 18.154 7.046 1.00 90.81 141 ARG A C 1
ATOM 1043 O O . ARG A 1 141 ? -4.096 18.752 6.480 1.00 90.81 141 ARG A O 1
ATOM 1050 N N . ILE A 1 142 ? -3.349 17.007 7.696 1.00 95.00 142 ILE A N 1
ATOM 1051 C CA . ILE A 1 142 ? -4.620 16.290 7.792 1.00 95.00 142 ILE A CA 1
ATOM 1052 C C . ILE A 1 142 ? -4.980 16.163 9.277 1.00 95.00 142 ILE A C 1
ATOM 1054 O O . ILE A 1 142 ? -4.194 15.593 10.035 1.00 95.00 142 ILE A O 1
ATOM 1058 N N . PRO A 1 143 ? -6.129 16.694 9.731 1.00 97.38 143 PRO A N 1
ATOM 1059 C CA . PRO A 1 143 ? -6.534 16.567 11.128 1.00 97.38 143 PRO A CA 1
ATOM 1060 C C . PRO A 1 143 ? -6.636 15.098 11.559 1.00 97.38 143 PRO A C 1
ATOM 1062 O O . PRO A 1 143 ? -7.205 14.287 10.827 1.00 97.38 143 PRO A O 1
ATOM 1065 N N . GLY A 1 144 ? -6.096 14.777 12.737 1.00 96.62 144 GLY A N 1
ATOM 1066 C CA . GLY A 1 144 ? -6.099 13.427 13.305 1.00 96.62 144 GLY A CA 1
ATOM 1067 C C . GLY A 1 144 ? -4.972 12.515 12.811 1.00 96.62 144 GLY A C 1
ATOM 1068 O O . GLY A 1 144 ? -4.763 11.449 13.383 1.00 96.62 144 GLY A O 1
ATOM 1069 N N . LEU A 1 145 ? -4.244 12.896 11.751 1.00 96.75 145 LEU A N 1
ATOM 1070 C CA . LEU A 1 145 ? -3.196 12.044 11.187 1.00 96.75 145 LEU A CA 1
ATOM 1071 C C . LEU A 1 145 ? -2.003 11.898 12.138 1.00 96.75 145 LEU A C 1
ATOM 1073 O O . LEU A 1 145 ? -1.529 10.784 12.331 1.00 96.75 145 LEU A O 1
ATOM 1077 N N . ASP A 1 146 ? -1.538 12.995 12.737 1.00 95.50 146 ASP A N 1
ATOM 1078 C CA . ASP A 1 146 ? -0.383 12.971 13.642 1.00 95.50 146 ASP A CA 1
ATOM 1079 C C . ASP A 1 146 ? -0.676 12.107 14.880 1.00 95.50 146 ASP A C 1
ATOM 1081 O O . ASP A 1 146 ? 0.175 11.333 15.315 1.00 95.50 146 ASP A O 1
ATOM 1085 N N . GLU A 1 147 ? -1.900 12.178 15.410 1.00 96.75 147 GLU A N 1
ATOM 1086 C CA . GLU A 1 147 ? -2.357 11.352 16.528 1.00 96.75 147 GLU A CA 1
ATOM 1087 C C . GLU A 1 147 ? -2.388 9.862 16.165 1.00 96.75 147 GLU A C 1
ATOM 1089 O O . GLU A 1 147 ? -1.911 9.034 16.937 1.00 96.75 147 GLU A O 1
ATOM 1094 N N . VAL A 1 148 ? -2.893 9.521 14.976 1.00 97.19 148 VAL A N 1
ATOM 1095 C CA . VAL A 1 148 ? -2.928 8.134 14.483 1.00 97.19 148 VAL A CA 1
ATOM 1096 C C . VAL A 1 148 ? -1.526 7.584 14.228 1.00 97.19 148 VAL A C 1
ATOM 1098 O O . VAL A 1 148 ? -1.268 6.419 14.519 1.00 97.19 148 VAL A O 1
ATOM 1101 N N . LEU A 1 149 ? -0.610 8.406 13.707 1.00 95.38 149 LEU A N 1
ATOM 1102 C CA . LEU A 1 149 ? 0.779 8.009 13.454 1.00 95.38 149 LEU A CA 1
ATOM 1103 C C . LEU A 1 149 ? 1.611 7.872 14.736 1.00 95.38 149 LEU A C 1
ATOM 1105 O O . LEU A 1 149 ? 2.592 7.128 14.735 1.00 95.38 149 LEU A O 1
ATOM 1109 N N . ALA A 1 150 ? 1.240 8.579 15.805 1.00 94.94 150 ALA A N 1
ATOM 1110 C CA . ALA A 1 150 ? 1.868 8.463 17.119 1.00 94.94 150 ALA A CA 1
ATOM 1111 C C . ALA A 1 150 ? 1.362 7.255 17.933 1.00 94.94 150 ALA A C 1
ATOM 1113 O O . ALA A 1 150 ? 2.006 6.865 18.909 1.00 94.94 150 ALA A O 1
ATOM 1114 N N . ASP A 1 151 ? 0.223 6.665 17.561 1.00 94.50 151 ASP A N 1
ATOM 1115 C CA . ASP A 1 151 ? -0.318 5.471 18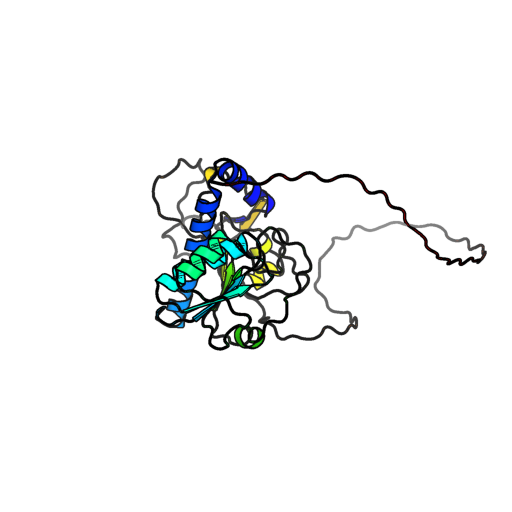.207 1.00 94.50 151 ASP A CA 1
ATOM 1116 C C . ASP A 1 151 ? 0.313 4.196 17.626 1.00 94.50 151 ASP A C 1
ATOM 1118 O O . ASP A 1 151 ? -0.002 3.761 16.520 1.00 94.50 151 ASP A O 1
ATOM 1122 N N . GLU A 1 152 ? 1.179 3.548 18.410 1.00 91.44 152 GLU A N 1
ATOM 1123 C CA . GLU A 1 152 ? 1.846 2.293 18.033 1.00 91.44 152 GLU A CA 1
ATOM 1124 C C . GLU A 1 152 ? 0.887 1.101 17.844 1.00 91.44 152 GLU A C 1
ATOM 1126 O O . GLU A 1 152 ? 1.293 0.058 17.321 1.00 91.44 152 GLU A O 1
ATOM 1131 N N . SER A 1 153 ? -0.374 1.208 18.277 1.00 92.50 153 SER A N 1
ATOM 1132 C CA . SER A 1 153 ? -1.394 0.192 18.004 1.00 92.50 153 SER A CA 1
ATOM 1133 C C . SER A 1 153 ? -1.951 0.286 16.578 1.00 92.50 153 SER A C 1
ATOM 1135 O O . SER A 1 153 ? -2.368 -0.739 16.021 1.00 92.50 153 SER A O 1
ATOM 1137 N N . THR A 1 154 ? -1.868 1.462 15.946 1.00 96.81 154 THR A N 1
ATOM 1138 C CA . THR A 1 154 ? -2.242 1.667 14.544 1.00 96.81 154 THR A CA 1
ATOM 1139 C C . THR A 1 154 ? -1.300 0.892 13.634 1.00 96.81 154 THR A C 1
ATOM 1141 O O . THR A 1 154 ? -0.082 1.055 13.669 1.00 96.81 154 THR A O 1
ATOM 1144 N N . GLN A 1 155 ? -1.858 0.078 12.740 1.00 97.75 155 GLN A N 1
ATOM 1145 C CA . GLN A 1 155 ? -1.072 -0.553 11.681 1.00 97.75 155 GLN A CA 1
ATOM 1146 C C . GLN A 1 155 ? -0.947 0.379 10.477 1.00 97.75 155 GLN A C 1
ATOM 1148 O O . GLN A 1 155 ? -1.955 0.730 9.866 1.00 97.75 155 GLN A O 1
ATOM 1153 N N . VAL A 1 156 ? 0.275 0.727 10.076 1.00 98.38 156 VAL A N 1
ATOM 1154 C CA . VAL A 1 156 ? 0.518 1.550 8.882 1.00 98.38 156 VAL A CA 1
ATOM 1155 C C . VAL A 1 156 ? 0.929 0.668 7.703 1.00 98.38 156 VAL A C 1
ATOM 1157 O O . VAL A 1 156 ? 1.924 -0.056 7.760 1.00 98.38 156 VAL A O 1
ATOM 1160 N N . ILE A 1 157 ? 0.168 0.723 6.609 1.00 98.56 157 ILE A N 1
ATOM 1161 C CA . ILE A 1 157 ? 0.384 -0.095 5.414 1.00 98.56 157 ILE A CA 1
ATOM 1162 C C . ILE A 1 157 ? 0.598 0.804 4.199 1.00 98.56 157 ILE A C 1
ATOM 1164 O O . ILE A 1 157 ? -0.323 1.487 3.758 1.00 98.56 157 ILE A O 1
ATOM 1168 N N . ALA A 1 158 ? 1.783 0.748 3.598 1.00 98.00 158 ALA A N 1
ATOM 1169 C CA . ALA A 1 158 ? 2.059 1.428 2.339 1.00 98.00 158 ALA A CA 1
ATOM 1170 C C . ALA A 1 158 ? 1.593 0.597 1.135 1.00 98.00 158 ALA A C 1
ATOM 1172 O O . ALA A 1 158 ? 1.872 -0.603 1.019 1.00 98.00 158 ALA A O 1
ATOM 1173 N N . CYS A 1 159 ? 0.900 1.259 0.213 1.00 97.75 159 CYS A N 1
ATOM 1174 C CA . CYS A 1 159 ? 0.497 0.731 -1.078 1.00 97.75 159 CYS A CA 1
ATOM 1175 C C . CYS A 1 159 ? 1.601 0.999 -2.103 1.00 97.75 159 CYS A C 1
ATOM 1177 O O . CYS A 1 159 ? 1.918 2.141 -2.429 1.00 97.75 159 CYS A O 1
ATOM 1179 N N . ASP A 1 160 ? 2.167 -0.082 -2.624 1.00 95.88 160 ASP A N 1
ATOM 1180 C CA . ASP A 1 160 ? 3.277 -0.161 -3.566 1.00 95.88 160 ASP A CA 1
ATOM 1181 C C . ASP A 1 160 ? 4.651 0.290 -3.055 1.00 95.88 160 ASP A C 1
ATOM 1183 O O . ASP A 1 160 ? 5.628 -0.467 -3.148 1.00 95.88 160 ASP A O 1
ATOM 1187 N N . ILE A 1 161 ? 4.718 1.511 -2.532 1.00 94.00 161 ILE A N 1
ATOM 1188 C CA . ILE A 1 161 ? 5.896 2.160 -1.959 1.00 94.00 161 ILE A CA 1
ATOM 1189 C C . ILE A 1 161 ? 5.440 3.208 -0.932 1.00 94.00 161 ILE A C 1
ATOM 1191 O O . ILE A 1 161 ? 4.429 3.860 -1.190 1.00 94.00 161 ILE A O 1
ATOM 1195 N N . PRO A 1 162 ? 6.139 3.397 0.207 1.00 95.12 162 PRO A N 1
ATOM 1196 C CA . PRO A 1 162 ? 5.826 4.505 1.102 1.00 95.12 162 PRO A CA 1
ATOM 1197 C C . PRO A 1 162 ? 5.962 5.836 0.363 1.00 95.12 162 PRO A C 1
ATOM 1199 O O . PRO A 1 162 ? 6.974 6.101 -0.300 1.00 95.12 162 PRO A O 1
ATOM 1202 N N . SER A 1 163 ? 4.937 6.671 0.456 1.00 92.75 163 SER A N 1
ATOM 1203 C CA . SER A 1 163 ? 4.906 7.972 -0.195 1.00 92.75 163 SER A CA 1
ATOM 1204 C C . SER A 1 163 ? 6.049 8.838 0.330 1.00 92.75 163 SER A C 1
ATOM 1206 O O . SER A 1 163 ? 6.237 8.973 1.535 1.00 92.75 163 SER A O 1
ATOM 1208 N N . GLY A 1 164 ? 6.840 9.392 -0.592 1.00 90.69 164 GLY A N 1
ATOM 1209 C CA . GLY A 1 164 ? 8.065 10.145 -0.286 1.00 90.69 164 GLY A CA 1
ATOM 1210 C C . GLY A 1 164 ? 9.368 9.370 -0.504 1.00 90.69 164 GLY A C 1
ATOM 1211 O O . GLY A 1 164 ? 10.427 9.989 -0.623 1.00 90.69 164 GLY A O 1
ATOM 1212 N N . VAL A 1 165 ? 9.307 8.042 -0.660 1.00 92.62 165 VAL A N 1
ATOM 1213 C CA . VAL A 1 165 ? 10.476 7.219 -1.007 1.00 92.62 165 VAL A CA 1
ATOM 1214 C C . VAL A 1 165 ? 10.699 7.197 -2.521 1.00 92.62 165 VAL A C 1
ATOM 1216 O O . VAL A 1 165 ? 9.803 6.887 -3.309 1.00 92.62 165 VAL A O 1
ATOM 1219 N N . ASP A 1 166 ? 11.934 7.458 -2.946 1.00 92.06 166 ASP A N 1
ATOM 1220 C CA . ASP A 1 166 ? 12.351 7.277 -4.333 1.00 92.06 166 ASP A CA 1
ATOM 1221 C C . ASP A 1 166 ? 12.396 5.787 -4.714 1.00 92.06 166 ASP A C 1
ATOM 1223 O O . ASP A 1 166 ? 13.099 4.971 -4.111 1.00 92.06 166 ASP A O 1
ATOM 1227 N N . VAL A 1 167 ? 11.674 5.432 -5.777 1.00 91.44 167 VAL A N 1
ATOM 1228 C CA . VAL A 1 167 ? 11.456 4.042 -6.207 1.00 91.44 167 VAL A CA 1
ATOM 1229 C C . VAL A 1 167 ? 12.728 3.302 -6.638 1.00 91.44 167 VAL A C 1
ATOM 1231 O O . VAL A 1 167 ? 12.776 2.067 -6.594 1.00 91.44 167 VAL A O 1
ATOM 1234 N N . GLU A 1 168 ? 13.771 4.016 -7.068 1.00 90.19 168 GLU A N 1
ATOM 1235 C CA . GLU A 1 168 ? 14.990 3.406 -7.606 1.00 90.19 168 GLU A CA 1
ATOM 1236 C C . GLU A 1 168 ? 16.142 3.375 -6.604 1.00 90.19 168 GLU A C 1
ATOM 1238 O O . GLU A 1 168 ? 16.887 2.386 -6.563 1.00 90.19 168 GLU A O 1
ATOM 1243 N N . THR A 1 169 ? 16.292 4.450 -5.833 1.00 91.19 169 THR A N 1
ATOM 1244 C CA . THR A 1 169 ? 17.417 4.708 -4.927 1.00 91.19 169 THR A CA 1
ATOM 1245 C C . THR A 1 169 ? 17.066 4.468 -3.464 1.00 91.19 169 THR A C 1
ATOM 1247 O O . THR A 1 169 ? 17.962 4.153 -2.682 1.00 91.19 169 THR A O 1
ATOM 1250 N N . GLY A 1 170 ? 15.787 4.584 -3.094 1.00 92.25 170 GLY A N 1
ATOM 1251 C CA . GLY A 1 170 ? 15.341 4.550 -1.702 1.00 92.25 170 GLY A CA 1
ATOM 1252 C C . GLY A 1 170 ? 15.695 5.819 -0.925 1.00 92.25 170 GLY A C 1
ATOM 1253 O O . GLY A 1 170 ? 15.676 5.805 0.301 1.00 92.25 170 GLY A O 1
ATOM 1254 N N . ALA A 1 171 ? 16.074 6.902 -1.607 1.00 92.44 171 ALA A N 1
ATOM 1255 C CA . ALA A 1 171 ? 16.253 8.197 -0.965 1.00 92.44 171 ALA A CA 1
ATOM 1256 C C . ALA A 1 171 ? 14.897 8.769 -0.530 1.00 92.44 171 ALA A C 1
ATOM 1258 O O . ALA A 1 171 ? 13.899 8.601 -1.232 1.00 92.44 171 ALA A O 1
ATOM 1259 N N . VAL A 1 172 ? 14.883 9.478 0.595 1.00 90.88 172 VAL A N 1
ATOM 1260 C CA . VAL A 1 172 ? 13.744 10.282 1.041 1.00 90.88 172 VAL A CA 1
ATOM 1261 C C . VAL A 1 172 ? 14.176 11.741 0.996 1.00 90.88 172 VAL A C 1
ATOM 1263 O O . VAL A 1 172 ? 15.212 12.108 1.544 1.00 90.88 172 VAL A O 1
ATOM 1266 N N . ALA A 1 173 ? 13.398 12.584 0.323 1.00 83.56 173 ALA A N 1
ATOM 1267 C CA . ALA A 1 173 ? 13.553 14.028 0.444 1.00 83.56 173 ALA A CA 1
ATOM 1268 C C . ALA A 1 173 ? 12.174 14.640 0.665 1.00 83.56 173 ALA A C 1
ATOM 1270 O O . ALA A 1 173 ? 11.326 14.577 -0.228 1.00 83.56 173 ALA A O 1
ATOM 1271 N N . GLY A 1 174 ? 11.978 15.196 1.858 1.00 88.00 174 GLY A N 1
ATOM 1272 C CA . GLY A 1 174 ? 10.681 15.641 2.354 1.00 88.00 174 GLY A CA 1
ATOM 1273 C C . GLY A 1 174 ? 10.102 14.662 3.371 1.00 88.00 174 GLY A C 1
ATOM 1274 O O . GLY A 1 174 ? 10.853 13.980 4.077 1.00 88.00 174 GLY A O 1
ATOM 1275 N N . ASP A 1 175 ? 8.779 14.617 3.430 1.00 90.38 175 ASP A N 1
ATOM 1276 C CA . ASP A 1 175 ? 8.037 13.784 4.366 1.00 90.38 175 ASP A CA 1
ATOM 1277 C C . ASP A 1 175 ? 7.962 12.335 3.883 1.00 90.38 175 ASP A C 1
ATOM 1279 O O . ASP A 1 175 ? 7.934 12.044 2.684 1.00 90.38 175 ASP A O 1
ATOM 1283 N N . VAL A 1 176 ? 7.903 11.417 4.841 1.00 92.38 176 VAL A N 1
ATOM 1284 C CA . VAL A 1 176 ? 7.645 9.997 4.612 1.00 92.38 176 VAL A CA 1
ATOM 1285 C C . VAL A 1 176 ? 6.833 9.460 5.780 1.00 92.38 176 VAL A C 1
ATOM 1287 O O . VAL A 1 176 ? 7.080 9.826 6.928 1.00 92.38 176 VAL A O 1
ATOM 1290 N N . ILE A 1 177 ? 5.868 8.591 5.489 1.00 92.50 177 ILE A N 1
ATOM 1291 C CA . ILE A 1 177 ? 5.199 7.803 6.520 1.00 92.50 177 ILE A CA 1
ATOM 1292 C C . ILE A 1 177 ? 5.944 6.470 6.637 1.00 92.50 177 ILE A C 1
ATOM 1294 O O . ILE A 1 177 ? 5.991 5.701 5.676 1.00 92.50 177 ILE A O 1
ATOM 1298 N N . ASP A 1 178 ? 6.506 6.185 7.812 1.00 93.50 178 ASP A N 1
ATOM 1299 C CA . ASP A 1 178 ? 7.085 4.872 8.104 1.00 93.50 178 ASP A CA 1
ATOM 1300 C C . ASP A 1 178 ? 5.973 3.816 8.186 1.00 93.50 178 ASP A C 1
ATOM 1302 O O . ASP A 1 178 ? 5.090 3.874 9.046 1.00 93.50 178 ASP A O 1
ATOM 1306 N N . ALA A 1 179 ? 6.023 2.835 7.289 1.00 97.00 179 ALA A N 1
ATOM 1307 C CA . ALA A 1 179 ? 5.073 1.739 7.244 1.00 97.00 179 ALA A CA 1
ATOM 1308 C C . ALA A 1 179 ? 5.521 0.565 8.124 1.00 97.00 179 ALA A C 1
ATOM 1310 O O . ALA A 1 179 ? 6.695 0.194 8.169 1.00 97.00 179 ALA A O 1
ATOM 1311 N N . ASP A 1 180 ? 4.557 -0.106 8.751 1.00 96.69 180 ASP A N 1
ATOM 1312 C CA . ASP A 1 180 ? 4.757 -1.439 9.321 1.00 96.69 180 ASP A CA 1
ATOM 1313 C C . ASP A 1 180 ? 4.926 -2.482 8.221 1.00 96.69 180 ASP A C 1
ATOM 1315 O O . ASP A 1 180 ? 5.717 -3.424 8.349 1.00 96.69 180 ASP A O 1
ATOM 1319 N N . VAL A 1 181 ? 4.180 -2.300 7.127 1.00 97.06 181 VAL A N 1
ATOM 1320 C CA . VAL A 1 181 ? 4.210 -3.163 5.949 1.00 97.06 181 VAL A CA 1
ATOM 1321 C C . VAL A 1 181 ? 4.097 -2.342 4.680 1.00 97.06 181 VAL A C 1
ATOM 1323 O O . VAL A 1 181 ? 3.182 -1.539 4.539 1.00 97.06 181 VAL A O 1
ATOM 1326 N N . THR A 1 182 ? 4.924 -2.641 3.687 1.00 98.12 182 THR A N 1
ATOM 1327 C CA . THR A 1 182 ? 4.695 -2.207 2.308 1.00 98.12 182 THR A CA 1
ATOM 1328 C C . THR A 1 182 ? 4.218 -3.373 1.458 1.00 98.12 182 THR A C 1
ATOM 1330 O O . THR A 1 182 ? 4.917 -4.379 1.314 1.00 98.12 182 THR A O 1
ATOM 1333 N N . VAL A 1 183 ? 3.048 -3.235 0.837 1.00 98.19 183 VAL A N 1
ATOM 1334 C CA . VAL A 1 183 ? 2.534 -4.209 -0.132 1.00 98.19 183 VAL A CA 1
ATOM 1335 C C . VAL A 1 183 ? 2.880 -3.737 -1.533 1.00 98.19 183 VAL A C 1
ATOM 1337 O O . VAL A 1 183 ? 2.304 -2.772 -2.016 1.00 98.19 183 VAL A O 1
ATOM 1340 N N . THR A 1 184 ? 3.804 -4.425 -2.198 1.00 96.44 184 THR A N 1
ATOM 1341 C CA . THR A 1 184 ? 4.316 -4.034 -3.515 1.00 96.44 184 THR A CA 1
ATOM 1342 C C . THR A 1 184 ? 3.881 -4.990 -4.616 1.00 96.44 184 THR A C 1
ATOM 1344 O O . THR A 1 184 ? 3.776 -6.197 -4.396 1.00 96.44 184 THR A O 1
ATOM 1347 N N . PHE A 1 185 ? 3.622 -4.469 -5.816 1.00 94.81 185 PHE A N 1
ATOM 1348 C CA . PHE A 1 185 ? 2.960 -5.237 -6.878 1.00 94.81 185 PHE A CA 1
ATOM 1349 C C . PHE A 1 185 ? 3.889 -5.585 -8.043 1.00 94.81 185 PHE A C 1
ATOM 1351 O O . PHE A 1 185 ? 4.707 -4.772 -8.475 1.00 94.81 185 PHE A O 1
ATOM 1358 N N . GLY A 1 186 ? 3.775 -6.805 -8.571 1.00 92.25 186 GLY A N 1
ATOM 1359 C CA . GLY A 1 186 ? 4.512 -7.273 -9.752 1.00 92.25 186 GLY A CA 1
ATOM 1360 C C . GLY A 1 186 ? 5.983 -7.612 -9.495 1.00 92.25 186 GLY A C 1
ATOM 1361 O O . GLY A 1 186 ? 6.477 -8.610 -10.002 1.00 92.25 186 GLY A O 1
ATOM 1362 N N . GLY A 1 187 ? 6.672 -6.840 -8.662 1.00 92.81 187 GLY A N 1
ATOM 1363 C CA . GLY A 1 187 ? 8.039 -7.104 -8.233 1.00 92.81 187 GLY A CA 1
ATOM 1364 C C . GLY A 1 187 ? 8.495 -6.103 -7.179 1.00 92.81 187 GLY A C 1
ATOM 1365 O O . GLY A 1 187 ? 7.914 -5.026 -7.028 1.00 92.81 187 GLY A O 1
ATOM 1366 N N . ILE A 1 188 ? 9.545 -6.465 -6.444 1.00 95.38 188 ILE A N 1
ATOM 1367 C CA . ILE A 1 188 ? 10.076 -5.640 -5.357 1.00 95.38 188 ILE A CA 1
ATOM 1368 C C . ILE A 1 188 ? 10.909 -4.512 -5.947 1.00 95.38 188 ILE A C 1
ATOM 1370 O O . ILE A 1 188 ? 11.912 -4.758 -6.619 1.00 95.38 188 ILE A O 1
ATOM 1374 N N . LYS A 1 189 ? 10.490 -3.268 -5.710 1.00 94.56 189 LYS A N 1
ATOM 1375 C CA . LYS A 1 189 ? 11.217 -2.094 -6.192 1.00 94.56 189 LYS A CA 1
ATOM 1376 C C . LYS A 1 189 ? 12.479 -1.895 -5.367 1.00 94.56 189 LYS A C 1
ATOM 1378 O O . LYS A 1 189 ? 12.486 -2.086 -4.155 1.00 94.56 189 LYS A O 1
ATOM 1383 N N . SER A 1 190 ? 13.553 -1.491 -6.035 1.00 94.88 190 SER A N 1
ATOM 1384 C CA . SER A 1 190 ? 14.868 -1.321 -5.419 1.00 94.88 190 SER A CA 1
ATOM 1385 C C . SER A 1 190 ? 14.834 -0.351 -4.240 1.00 94.88 190 SER A C 1
ATOM 1387 O O . SER A 1 190 ? 15.460 -0.637 -3.225 1.00 94.88 190 SER A O 1
ATOM 1389 N N . GLY A 1 191 ? 14.067 0.738 -4.337 1.00 93.50 191 GLY A N 1
ATOM 1390 C CA . GLY A 1 191 ? 13.942 1.725 -3.266 1.00 93.50 191 GLY A CA 1
ATOM 1391 C C . GLY A 1 191 ? 13.397 1.170 -1.949 1.00 93.50 191 GLY A C 1
ATOM 1392 O O . GLY A 1 191 ? 13.737 1.688 -0.895 1.00 93.50 191 GLY A O 1
ATOM 1393 N N . LEU A 1 192 ? 12.656 0.057 -1.977 1.0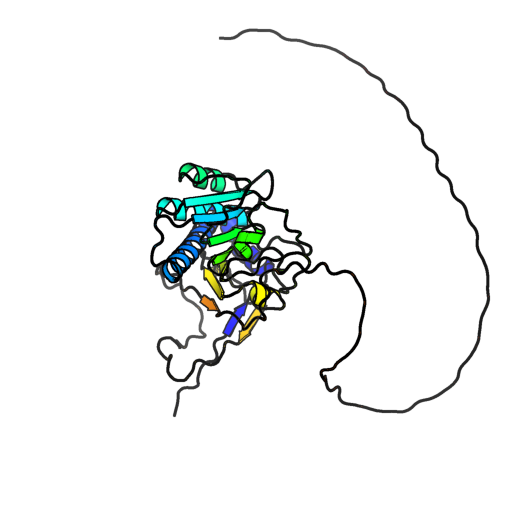0 94.69 192 LEU A N 1
ATOM 1394 C CA . LEU A 1 192 ? 12.169 -0.610 -0.763 1.00 94.69 192 LEU A CA 1
ATOM 1395 C C . LEU A 1 192 ? 13.280 -1.336 0.005 1.00 94.69 192 LEU A C 1
ATOM 1397 O O . LEU A 1 192 ? 13.126 -1.639 1.179 1.00 94.69 192 LEU A O 1
ATOM 1401 N N . ALA A 1 193 ? 14.398 -1.662 -0.647 1.00 93.25 193 ALA A N 1
ATOM 1402 C CA . ALA A 1 193 ? 15.492 -2.436 -0.055 1.00 93.25 193 ALA A CA 1
ATOM 1403 C C . ALA A 1 193 ? 16.800 -1.637 0.089 1.00 93.25 193 ALA A C 1
ATOM 1405 O O . ALA A 1 193 ? 17.795 -2.165 0.607 1.00 93.25 193 ALA A O 1
ATOM 1406 N N . LEU A 1 194 ? 16.804 -0.382 -0.364 1.00 91.44 194 LEU A N 1
ATOM 1407 C CA . LEU A 1 194 ? 17.954 0.517 -0.393 1.00 91.44 194 LEU A CA 1
ATOM 1408 C C . LEU A 1 194 ? 17.684 1.775 0.438 1.00 91.44 194 LEU A C 1
ATOM 1410 O O . LEU A 1 194 ? 16.537 2.171 0.616 1.00 91.44 194 LEU A O 1
ATOM 1414 N N . GLY A 1 195 ? 18.759 2.398 0.925 1.00 89.31 195 GLY A N 1
ATOM 1415 C CA . GLY A 1 195 ? 18.704 3.702 1.586 1.00 89.31 195 GLY A CA 1
ATOM 1416 C C . GLY A 1 195 ? 17.705 3.789 2.744 1.00 89.31 195 GLY A C 1
ATOM 1417 O O . GLY A 1 195 ? 17.446 2.808 3.450 1.00 89.31 195 GLY A O 1
ATOM 1418 N N . GLU A 1 196 ? 17.144 4.985 2.911 1.00 90.94 196 GLU A N 1
ATOM 1419 C CA . GLU A 1 196 ? 16.119 5.295 3.913 1.00 90.94 196 GLU A CA 1
ATOM 1420 C C . GLU A 1 196 ? 14.791 4.589 3.620 1.00 90.94 196 GLU A C 1
ATOM 1422 O O . GLU A 1 196 ? 14.101 4.176 4.548 1.00 90.94 196 GLU A O 1
ATOM 1427 N N . GLY A 1 197 ? 14.493 4.323 2.348 1.00 92.00 197 GLY A N 1
ATOM 1428 C CA . GLY A 1 197 ? 13.332 3.550 1.920 1.00 92.00 197 GLY A CA 1
ATOM 1429 C C . GLY A 1 197 ? 13.281 2.152 2.533 1.00 92.00 197 GLY A C 1
ATOM 1430 O O . GLY A 1 197 ? 12.201 1.662 2.839 1.00 92.00 197 GLY A O 1
ATOM 1431 N N . SER A 1 198 ? 14.434 1.534 2.816 1.00 93.31 198 SER A N 1
ATOM 1432 C CA . SER A 1 198 ? 14.475 0.240 3.514 1.00 93.31 198 SER A CA 1
ATOM 1433 C C . SER A 1 198 ? 14.099 0.290 4.995 1.00 93.31 198 SER A C 1
ATOM 1435 O O . SER A 1 198 ? 13.774 -0.748 5.571 1.00 93.31 198 SER A O 1
ATOM 1437 N N . HIS A 1 199 ? 14.142 1.474 5.605 1.00 91.19 199 HIS A N 1
ATOM 1438 C CA . HIS A 1 199 ? 13.648 1.705 6.958 1.00 91.19 199 HIS A CA 1
ATOM 1439 C C . HIS A 1 199 ? 12.158 2.050 6.934 1.00 91.19 199 HIS A C 1
ATOM 1441 O O . HIS A 1 199 ? 11.397 1.435 7.677 1.00 91.19 199 HIS A O 1
ATOM 1447 N N . ALA A 1 200 ? 11.747 2.927 6.012 1.00 94.31 200 ALA A N 1
ATOM 1448 C CA . ALA A 1 200 ? 10.355 3.346 5.862 1.00 94.31 200 ALA A CA 1
ATOM 1449 C C . ALA A 1 200 ? 9.423 2.237 5.353 1.00 94.31 200 ALA A C 1
ATOM 1451 O O . ALA A 1 200 ? 8.222 2.280 5.592 1.00 94.31 200 ALA A O 1
ATOM 1452 N N . ALA A 1 201 ? 9.946 1.233 4.643 1.00 95.12 201 ALA A N 1
ATOM 1453 C CA . ALA A 1 201 ? 9.116 0.193 4.041 1.00 95.12 201 ALA A CA 1
ATOM 1454 C C . ALA A 1 201 ? 8.585 -0.864 5.028 1.00 95.12 201 ALA A C 1
ATOM 1456 O O . ALA A 1 201 ? 7.681 -1.621 4.660 1.00 95.12 201 ALA A O 1
ATOM 1457 N N . GLY A 1 202 ? 9.152 -0.963 6.235 1.00 94.81 202 GLY A N 1
ATOM 1458 C CA . GLY A 1 202 ? 8.796 -2.010 7.194 1.00 94.81 202 GLY A CA 1
ATOM 1459 C C . GLY A 1 202 ? 9.024 -3.425 6.647 1.00 94.81 202 GLY A C 1
ATOM 1460 O O . GLY A 1 202 ? 10.066 -3.730 6.060 1.00 94.81 202 GLY A O 1
ATOM 1461 N N . GLU A 1 203 ? 8.062 -4.320 6.872 1.00 95.06 203 GLU A N 1
ATOM 1462 C CA . GLU A 1 203 ? 8.008 -5.614 6.185 1.00 95.06 203 GLU A CA 1
ATOM 1463 C C . GLU A 1 203 ? 7.550 -5.432 4.732 1.00 95.06 203 GLU A C 1
ATOM 1465 O O . GLU A 1 203 ? 6.533 -4.802 4.464 1.00 95.06 203 GLU A O 1
ATOM 1470 N N . ILE A 1 204 ? 8.249 -6.030 3.769 1.00 95.81 204 ILE A N 1
ATOM 1471 C CA . ILE A 1 204 ? 7.871 -5.907 2.354 1.00 95.81 204 ILE A CA 1
ATOM 1472 C C . ILE A 1 204 ? 7.134 -7.165 1.927 1.00 95.81 204 ILE A C 1
ATOM 1474 O O . ILE A 1 204 ? 7.704 -8.254 1.988 1.00 95.81 204 ILE A O 1
ATOM 1478 N N . ARG A 1 205 ? 5.915 -7.018 1.406 1.00 95.50 205 ARG A N 1
ATOM 1479 C CA . ARG A 1 205 ? 5.134 -8.109 0.822 1.00 95.50 205 ARG A CA 1
ATOM 1480 C C . ARG A 1 205 ? 4.946 -7.902 -0.673 1.00 95.50 205 ARG A C 1
ATOM 1482 O O . ARG A 1 205 ? 4.217 -7.011 -1.098 1.00 95.50 205 ARG A O 1
ATOM 1489 N N . ALA A 1 206 ? 5.554 -8.768 -1.475 1.00 94.75 206 ALA A N 1
ATOM 1490 C CA . ALA A 1 206 ? 5.346 -8.788 -2.915 1.00 94.75 206 ALA A CA 1
ATOM 1491 C C . ALA A 1 206 ? 4.068 -9.555 -3.271 1.00 94.75 206 ALA A C 1
ATOM 1493 O O . ALA A 1 206 ? 3.900 -10.716 -2.886 1.00 94.75 206 ALA A O 1
ATOM 1494 N N . VAL A 1 207 ? 3.194 -8.920 -4.043 1.00 94.69 207 VAL A N 1
ATOM 1495 C CA . VAL A 1 207 ? 1.984 -9.509 -4.615 1.00 94.69 207 VAL A CA 1
ATOM 1496 C C . VAL A 1 207 ? 2.209 -9.716 -6.105 1.00 94.69 207 VAL A C 1
ATOM 1498 O O . VAL A 1 207 ? 2.507 -8.775 -6.845 1.00 94.69 207 VAL A O 1
ATOM 1501 N N . ASP A 1 208 ? 2.038 -10.955 -6.553 1.00 92.44 208 ASP A N 1
ATOM 1502 C CA . ASP A 1 208 ? 2.049 -11.269 -7.975 1.00 92.44 208 ASP A CA 1
ATOM 1503 C C . ASP A 1 208 ? 0.741 -10.804 -8.628 1.00 92.44 208 ASP A C 1
ATOM 1505 O O . ASP A 1 208 ? -0.348 -11.273 -8.293 1.00 92.44 208 ASP A O 1
ATOM 1509 N N . ILE A 1 209 ? 0.859 -9.870 -9.571 1.00 92.75 209 ILE A N 1
ATOM 1510 C CA . ILE A 1 209 ? -0.266 -9.359 -10.366 1.00 92.75 209 ILE A CA 1
ATOM 1511 C C . ILE A 1 209 ? -0.307 -9.963 -11.777 1.00 92.75 209 ILE A C 1
ATOM 1513 O O . ILE A 1 209 ? -1.178 -9.612 -12.575 1.00 92.75 209 ILE A O 1
ATOM 1517 N N . GLY A 1 210 ? 0.581 -10.916 -12.076 1.00 92.38 210 GLY A N 1
ATOM 1518 C CA . GLY A 1 210 ? 0.675 -11.615 -13.355 1.00 92.38 210 GLY A CA 1
ATOM 1519 C C . GLY A 1 210 ? 1.703 -11.024 -14.318 1.00 92.38 210 GLY A C 1
ATOM 1520 O O . GLY A 1 210 ? 1.504 -11.127 -15.524 1.00 92.38 210 GLY A O 1
ATOM 1521 N N . LEU A 1 211 ? 2.781 -10.410 -13.812 1.00 91.56 211 LEU A N 1
ATOM 1522 C CA . LEU A 1 211 ? 3.866 -9.872 -14.655 1.00 91.56 211 LEU A CA 1
ATOM 1523 C C . LEU A 1 211 ? 4.959 -10.903 -14.977 1.00 91.56 211 LEU A C 1
ATOM 1525 O O . LEU A 1 211 ? 5.891 -10.591 -15.707 1.00 91.56 211 LEU A O 1
ATOM 1529 N N . GLY A 1 212 ? 4.885 -12.128 -14.443 1.00 88.81 212 GLY A N 1
ATOM 1530 C CA . GLY A 1 212 ? 5.988 -13.098 -14.499 1.00 88.81 212 GLY A CA 1
ATOM 1531 C C . GLY A 1 212 ? 6.593 -13.322 -15.892 1.00 88.81 212 GLY A C 1
ATOM 1532 O O . GLY A 1 212 ? 7.811 -13.377 -16.019 1.00 88.81 212 GLY A O 1
ATOM 1533 N N . ALA A 1 213 ? 5.763 -13.385 -16.937 1.00 88.44 213 ALA A N 1
ATOM 1534 C CA . ALA A 1 213 ? 6.219 -13.597 -18.315 1.00 88.44 213 ALA A CA 1
ATOM 1535 C C . ALA A 1 213 ? 6.869 -12.358 -18.964 1.00 88.44 213 ALA A C 1
ATOM 1537 O O . ALA A 1 213 ? 7.563 -12.489 -19.968 1.00 88.44 213 ALA A O 1
ATOM 1538 N N . THR A 1 214 ? 6.634 -11.163 -18.419 1.00 92.31 214 THR A N 1
ATOM 1539 C CA . THR A 1 214 ? 7.102 -9.884 -18.973 1.00 92.31 214 THR A CA 1
ATOM 1540 C C . THR A 1 214 ? 8.169 -9.212 -18.109 1.00 92.31 214 THR A C 1
ATOM 1542 O O . THR A 1 214 ? 8.748 -8.206 -18.521 1.00 92.31 214 THR A O 1
ATOM 1545 N N . LEU A 1 215 ? 8.464 -9.754 -16.922 1.00 92.19 215 LEU A N 1
ATOM 1546 C CA . LEU A 1 215 ? 9.522 -9.243 -16.057 1.00 92.19 215 LEU A CA 1
ATOM 1547 C C . LEU A 1 215 ? 10.904 -9.457 -16.701 1.00 92.19 215 LEU A C 1
ATOM 1549 O O . LEU A 1 215 ? 11.257 -10.587 -17.043 1.00 92.19 215 LEU A O 1
ATOM 1553 N N . PRO A 1 216 ? 11.727 -8.401 -16.826 1.00 93.81 216 PRO A N 1
ATOM 1554 C CA . PRO A 1 216 ? 13.091 -8.530 -17.325 1.00 93.81 216 PRO A CA 1
ATOM 1555 C C . PRO A 1 216 ? 14.021 -9.125 -16.256 1.00 93.81 216 PRO A C 1
ATOM 1557 O O . PRO A 1 216 ? 13.635 -9.332 -15.105 1.00 93.81 216 PRO A O 1
ATOM 1560 N N . THR A 1 217 ? 15.295 -9.328 -16.604 1.00 94.75 217 THR A N 1
ATOM 1561 C CA . THR A 1 217 ? 16.340 -9.628 -15.613 1.00 94.75 217 THR A CA 1
ATOM 1562 C C . THR A 1 217 ? 16.343 -8.565 -14.504 1.00 94.75 217 THR A C 1
ATOM 1564 O O . THR A 1 217 ? 16.355 -7.372 -14.826 1.00 94.75 217 THR A O 1
ATOM 1567 N N . PRO A 1 218 ? 16.358 -8.948 -13.212 1.00 94.69 218 PRO A N 1
ATOM 1568 C CA . PRO A 1 218 ? 16.371 -7.994 -12.104 1.00 94.69 218 PRO A CA 1
ATOM 1569 C C . PRO A 1 218 ? 17.548 -7.025 -12.205 1.00 94.69 218 PRO A C 1
ATOM 1571 O O . PRO A 1 218 ? 18.662 -7.422 -12.548 1.00 94.69 218 PRO A O 1
ATOM 1574 N N . ALA A 1 219 ? 17.318 -5.750 -11.887 1.00 93.31 219 ALA A N 1
ATOM 1575 C CA . ALA A 1 219 ? 18.394 -4.759 -11.863 1.00 93.31 219 ALA A CA 1
ATOM 1576 C C . ALA A 1 219 ? 19.399 -5.032 -10.738 1.00 93.31 219 ALA A C 1
ATOM 1578 O O . ALA A 1 219 ? 20.576 -4.694 -10.859 1.00 93.31 219 ALA A O 1
ATOM 1579 N N . ARG A 1 220 ? 18.927 -5.598 -9.621 1.00 93.62 220 ARG A N 1
ATOM 1580 C CA . ARG A 1 220 ? 19.743 -5.918 -8.447 1.00 93.62 220 ARG A CA 1
ATOM 1581 C C . ARG A 1 220 ? 19.241 -7.205 -7.802 1.00 93.62 220 ARG A C 1
ATOM 1583 O O . ARG A 1 220 ? 18.103 -7.620 -8.010 1.00 93.62 220 ARG A O 1
ATOM 1590 N N . TRP A 1 221 ? 20.089 -7.800 -6.975 1.00 93.00 221 TRP A N 1
ATOM 1591 C CA . TRP A 1 221 ? 19.736 -8.940 -6.140 1.00 93.00 221 TRP A CA 1
ATOM 1592 C C . TRP A 1 221 ? 20.028 -8.587 -4.694 1.00 93.00 221 TRP A C 1
ATOM 1594 O O . TRP A 1 221 ? 21.145 -8.184 -4.366 1.00 93.00 221 TRP A O 1
ATOM 1604 N N . LEU A 1 222 ? 19.033 -8.740 -3.829 1.00 89.69 222 LEU A N 1
ATOM 1605 C CA . LEU A 1 222 ? 19.259 -8.683 -2.402 1.00 89.69 222 LEU A CA 1
ATOM 1606 C C . LEU A 1 222 ? 19.665 -10.065 -1.902 1.00 89.69 222 LEU A C 1
ATOM 1608 O O . LEU A 1 222 ? 18.946 -11.048 -2.074 1.00 89.69 222 LEU A O 1
ATOM 1612 N N . VAL A 1 223 ? 20.818 -10.115 -1.247 1.00 86.81 223 VAL A N 1
ATOM 1613 C CA . VAL A 1 223 ? 21.298 -11.317 -0.574 1.00 86.81 223 VAL A CA 1
ATOM 1614 C C . VAL A 1 223 ? 20.541 -11.454 0.744 1.00 86.81 223 VAL A C 1
ATOM 1616 O O . VAL A 1 223 ? 20.676 -10.618 1.640 1.00 86.81 223 VAL A O 1
ATOM 1619 N N . GLY A 1 224 ? 19.703 -12.482 0.852 1.00 74.81 224 GLY A N 1
ATOM 1620 C CA . GLY A 1 224 ? 18.982 -12.773 2.083 1.00 74.81 224 GLY A CA 1
ATOM 1621 C C . GLY A 1 224 ? 19.901 -13.341 3.165 1.00 74.81 224 GLY A C 1
ATOM 1622 O O . GLY A 1 224 ? 21.023 -13.783 2.908 1.00 74.81 224 GLY A O 1
ATOM 1623 N N . ARG A 1 225 ? 19.422 -13.337 4.412 1.00 68.12 225 ARG A N 1
ATOM 1624 C CA . ARG A 1 225 ? 20.143 -13.995 5.508 1.00 68.12 225 ARG A CA 1
ATOM 1625 C C . ARG A 1 225 ? 20.130 -15.507 5.294 1.00 68.12 225 ARG A C 1
ATOM 1627 O O . ARG A 1 225 ? 19.158 -16.066 4.791 1.00 68.12 225 ARG A O 1
ATOM 1634 N N . ARG A 1 226 ? 21.220 -16.167 5.687 1.00 55.62 226 ARG A N 1
ATOM 1635 C CA . ARG A 1 226 ? 21.327 -17.628 5.671 1.00 55.62 226 ARG A CA 1
ATOM 1636 C C . ARG A 1 226 ? 20.185 -18.201 6.515 1.00 55.62 226 ARG A C 1
ATOM 1638 O O . ARG A 1 226 ? 20.091 -17.862 7.693 1.00 55.62 226 ARG A O 1
ATOM 1645 N N . ALA A 1 227 ? 19.335 -19.043 5.929 1.00 52.81 227 ALA A N 1
ATOM 1646 C CA . ALA A 1 227 ? 18.389 -19.824 6.718 1.00 52.81 227 ALA A CA 1
ATOM 1647 C C . ALA A 1 227 ? 19.202 -20.668 7.711 1.00 52.81 227 ALA A C 1
ATOM 1649 O O . ALA A 1 227 ? 20.168 -21.330 7.311 1.00 52.81 227 ALA A O 1
ATOM 1650 N N . ALA A 1 228 ? 18.867 -20.601 9.001 1.00 44.06 228 ALA A N 1
ATOM 1651 C CA . ALA A 1 228 ? 19.459 -21.501 9.982 1.00 44.06 228 ALA A CA 1
ATOM 1652 C C . ALA A 1 228 ? 19.173 -22.947 9.543 1.00 44.06 228 ALA A C 1
ATOM 1654 O O . ALA A 1 228 ? 18.114 -23.229 8.978 1.00 44.06 228 ALA A O 1
ATOM 1655 N N . ALA A 1 229 ? 20.135 -23.853 9.736 1.00 41.91 229 ALA A N 1
ATOM 1656 C CA . ALA A 1 229 ? 19.967 -25.264 9.403 1.00 41.91 229 ALA A CA 1
ATOM 1657 C C . ALA A 1 229 ? 18.771 -25.826 10.197 1.00 41.91 229 ALA A C 1
ATOM 1659 O O . ALA A 1 229 ? 18.881 -26.067 11.394 1.00 41.91 229 ALA A O 1
ATOM 1660 N N . GLY A 1 230 ? 17.616 -25.941 9.538 1.00 42.78 230 GLY A N 1
ATOM 1661 C CA . GLY A 1 230 ? 16.328 -26.254 10.164 1.00 42.78 230 GLY A CA 1
ATOM 1662 C C . GLY A 1 230 ? 15.125 -25.951 9.262 1.00 42.78 230 GLY A C 1
ATOM 1663 O O . GLY A 1 230 ? 14.180 -26.728 9.241 1.00 42.78 230 GLY A O 1
ATOM 1664 N N . ASP A 1 231 ? 15.204 -24.918 8.415 1.00 40.59 231 ASP A N 1
ATOM 1665 C CA . ASP A 1 231 ? 14.096 -24.480 7.537 1.00 40.59 231 ASP A CA 1
ATOM 1666 C C . ASP A 1 231 ? 14.107 -25.124 6.131 1.00 40.59 231 ASP A C 1
ATOM 1668 O O . ASP A 1 231 ? 13.842 -24.502 5.099 1.00 40.59 231 ASP A O 1
ATOM 1672 N N . HIS A 1 232 ? 14.435 -26.414 6.042 1.00 44.22 232 HIS A N 1
ATOM 1673 C CA . HIS A 1 232 ? 14.524 -27.139 4.764 1.00 44.22 232 HIS A CA 1
ATOM 1674 C C . HIS A 1 232 ? 13.176 -27.633 4.210 1.00 44.22 232 HIS A C 1
ATOM 1676 O O . HIS A 1 232 ? 13.123 -28.672 3.560 1.00 44.22 232 HIS A O 1
ATOM 1682 N N . ALA A 1 233 ? 12.098 -26.866 4.383 1.00 38.38 233 ALA A N 1
ATOM 1683 C CA . ALA A 1 233 ? 10.824 -27.140 3.712 1.00 38.38 233 ALA A CA 1
ATOM 1684 C C . ALA A 1 233 ? 10.696 -26.471 2.323 1.00 38.38 233 ALA A C 1
ATOM 1686 O O . ALA A 1 233 ? 9.687 -26.664 1.650 1.00 38.38 233 ALA A O 1
ATOM 1687 N N . GLY A 1 234 ? 11.696 -25.702 1.860 1.00 41.06 234 GLY A N 1
ATOM 1688 C CA . GLY A 1 234 ? 11.531 -24.895 0.640 1.00 41.06 234 GLY A CA 1
ATOM 1689 C C . GLY A 1 234 ? 12.757 -24.623 -0.235 1.00 41.06 234 GLY A C 1
ATOM 1690 O O . GLY A 1 234 ? 12.607 -23.896 -1.215 1.00 41.06 234 GLY A O 1
ATOM 1691 N N . CYS A 1 235 ? 13.948 -25.184 0.035 1.00 35.09 235 CYS A N 1
ATOM 1692 C CA . CYS A 1 235 ? 15.080 -25.052 -0.906 1.00 35.09 235 CYS A CA 1
ATOM 1693 C C . CYS A 1 235 ? 14.885 -26.025 -2.085 1.00 35.09 235 CYS A C 1
ATOM 1695 O O . CYS A 1 235 ? 15.573 -27.036 -2.232 1.00 35.09 235 CYS A O 1
ATOM 1697 N N . GLY A 1 236 ? 13.898 -25.715 -2.925 1.00 35.28 236 GLY A N 1
ATOM 1698 C CA . GLY A 1 236 ? 13.829 -26.221 -4.280 1.00 35.28 236 GLY A CA 1
ATOM 1699 C C . GLY A 1 236 ? 15.021 -25.659 -5.042 1.00 35.28 236 GLY A C 1
ATOM 1700 O O . GLY A 1 236 ? 15.072 -24.475 -5.361 1.00 35.28 236 GLY A O 1
ATOM 1701 N N . ARG A 1 237 ? 15.989 -26.526 -5.346 1.00 35.06 237 ARG A N 1
ATOM 1702 C CA . ARG A 1 237 ? 16.810 -26.377 -6.554 1.00 35.06 237 ARG A CA 1
ATOM 1703 C C . ARG A 1 237 ? 15.844 -26.033 -7.690 1.00 35.06 237 ARG A C 1
ATOM 1705 O O . ARG A 1 237 ? 14.795 -26.655 -7.712 1.00 35.06 237 ARG A O 1
ATOM 1712 N N . HIS A 1 238 ? 16.191 -25.113 -8.583 1.00 33.91 238 HIS A N 1
ATOM 1713 C CA . HIS A 1 238 ? 15.907 -25.104 -10.030 1.00 33.91 238 HIS A CA 1
ATOM 1714 C C . HIS A 1 238 ? 16.295 -23.711 -10.556 1.00 33.91 238 HIS A C 1
ATOM 1716 O O . HIS A 1 238 ? 15.475 -22.808 -10.680 1.00 33.91 238 HIS A O 1
ATOM 1722 N N . ALA A 1 239 ? 17.590 -23.537 -10.833 1.00 34.06 239 ALA A N 1
ATOM 1723 C CA . ALA A 1 239 ? 18.032 -22.608 -11.863 1.00 34.06 239 ALA A CA 1
ATOM 1724 C C . ALA A 1 239 ? 17.930 -23.378 -13.190 1.00 34.06 239 ALA A C 1
ATOM 1726 O O . ALA A 1 239 ? 18.776 -24.215 -13.493 1.00 34.06 239 ALA A O 1
ATOM 1727 N N . GLY A 1 240 ? 16.827 -23.175 -13.901 1.00 24.67 240 GLY A N 1
ATOM 1728 C CA . GLY A 1 240 ? 16.485 -23.781 -15.188 1.00 24.67 240 GLY A CA 1
ATOM 1729 C C . GLY A 1 240 ? 15.234 -23.082 -15.738 1.00 24.67 240 GLY A C 1
ATOM 1730 O O . GLY A 1 240 ? 14.487 -22.517 -14.936 1.00 24.67 240 GLY A O 1
ATOM 1731 N N . PRO A 1 241 ? 15.038 -23.026 -17.068 1.00 26.59 241 PRO A N 1
ATOM 1732 C CA . PRO A 1 241 ? 14.038 -22.163 -17.693 1.00 26.59 241 PRO A CA 1
ATOM 1733 C C . PRO A 1 241 ? 12.631 -22.491 -17.182 1.00 26.59 241 PRO A C 1
ATOM 1735 O O . PRO A 1 241 ? 12.249 -23.653 -17.068 1.00 26.59 241 PRO A O 1
ATOM 1738 N N . VAL A 1 242 ? 11.890 -21.442 -16.826 1.00 30.30 242 VAL A N 1
ATOM 1739 C CA . VAL A 1 242 ? 10.558 -21.528 -16.226 1.00 30.30 242 VAL A CA 1
ATOM 1740 C C . VAL A 1 242 ? 9.551 -21.895 -17.314 1.00 30.30 242 VAL A C 1
ATOM 1742 O O . VAL A 1 242 ? 9.177 -21.045 -18.118 1.00 30.30 242 VAL A O 1
ATOM 1745 N N . GLU A 1 243 ? 9.100 -23.147 -17.335 1.00 22.06 243 GLU A N 1
ATOM 1746 C CA . GLU A 1 243 ? 7.829 -23.496 -17.973 1.00 22.06 243 GLU A CA 1
ATOM 1747 C C . GLU A 1 243 ? 6.648 -23.101 -17.065 1.00 22.06 243 GLU A C 1
ATOM 1749 O O . GLU A 1 243 ? 6.774 -23.123 -15.833 1.00 22.06 243 GLU A O 1
ATOM 1754 N N . PRO A 1 244 ? 5.495 -22.710 -17.640 1.00 26.80 244 PRO A N 1
ATOM 1755 C CA . PRO A 1 244 ? 4.400 -22.128 -16.884 1.00 26.80 244 PRO A CA 1
ATOM 1756 C C . PRO A 1 244 ? 3.624 -23.230 -16.159 1.00 26.80 244 PRO A C 1
ATOM 1758 O O . PRO A 1 244 ? 2.805 -23.935 -16.746 1.00 26.80 244 PRO A O 1
ATOM 1761 N N . ALA A 1 245 ? 3.842 -23.367 -14.853 1.00 25.83 245 ALA A N 1
ATOM 1762 C CA . ALA A 1 245 ? 2.963 -24.171 -14.017 1.00 25.83 245 ALA A CA 1
ATOM 1763 C C . ALA A 1 245 ? 1.626 -23.435 -13.829 1.00 25.83 245 ALA A C 1
ATOM 1765 O O . ALA A 1 245 ? 1.534 -22.432 -13.119 1.00 25.83 245 ALA A O 1
ATOM 1766 N N . ALA A 1 246 ? 0.584 -23.947 -14.481 1.00 25.86 246 ALA A N 1
ATOM 1767 C CA . ALA A 1 246 ? -0.800 -23.580 -14.238 1.00 25.86 246 ALA A CA 1
ATOM 1768 C C . ALA A 1 246 ? -1.194 -23.940 -12.793 1.00 25.86 246 ALA A C 1
ATOM 1770 O O . ALA A 1 246 ? -1.190 -25.105 -12.404 1.00 25.86 246 ALA A O 1
ATOM 1771 N N . GLY A 1 247 ? -1.540 -22.931 -11.993 1.00 24.88 247 GLY A N 1
ATOM 1772 C CA . GLY A 1 247 ? -2.084 -23.114 -10.649 1.00 24.88 247 GLY A CA 1
ATOM 1773 C C . GLY A 1 247 ? -2.165 -21.790 -9.897 1.00 24.88 247 GLY A C 1
ATOM 1774 O O . GLY A 1 247 ? -1.140 -21.198 -9.572 1.00 24.88 247 GLY A O 1
ATOM 1775 N N . LEU A 1 248 ? -3.384 -21.312 -9.625 1.00 29.09 248 LEU A N 1
ATOM 1776 C CA . LEU A 1 248 ? -3.639 -20.131 -8.797 1.00 29.09 248 LEU A CA 1
ATOM 1777 C C . LEU A 1 248 ? -3.171 -20.387 -7.354 1.00 29.09 248 LEU A C 1
ATOM 1779 O O . LEU A 1 248 ? -3.925 -20.858 -6.510 1.00 29.09 248 LEU A O 1
ATOM 1783 N N . GLY A 1 249 ? -1.919 -20.049 -7.075 1.00 25.80 249 GLY A N 1
ATOM 1784 C CA . GLY A 1 249 ? -1.350 -19.974 -5.737 1.00 25.80 249 GLY A CA 1
ATOM 1785 C C . GLY A 1 249 ? -0.246 -18.930 -5.753 1.00 25.80 249 GLY A C 1
ATOM 1786 O O . GLY A 1 249 ? 0.919 -19.268 -5.939 1.00 25.80 249 GLY A O 1
ATOM 1787 N N . ALA A 1 250 ? -0.620 -17.653 -5.637 1.00 34.38 250 ALA A N 1
ATOM 1788 C CA . ALA A 1 250 ? 0.322 -16.538 -5.652 1.00 34.38 250 ALA A CA 1
ATOM 1789 C C . ALA A 1 250 ? 1.319 -16.696 -4.493 1.00 34.38 250 ALA A C 1
ATOM 1791 O O . ALA A 1 250 ? 0.967 -16.538 -3.325 1.00 34.38 250 ALA A O 1
ATOM 1792 N N . ARG A 1 251 ? 2.570 -17.044 -4.809 1.00 44.62 251 ARG A N 1
ATOM 1793 C CA . ARG A 1 251 ? 3.657 -17.104 -3.828 1.00 44.62 251 ARG A CA 1
ATOM 1794 C C . ARG A 1 251 ? 4.045 -15.672 -3.466 1.00 44.62 251 ARG A C 1
ATOM 1796 O O . ARG A 1 251 ? 4.802 -15.041 -4.197 1.00 44.62 251 ARG A O 1
ATOM 1803 N N . SER A 1 252 ? 3.517 -15.143 -2.365 1.00 53.97 252 SER A N 1
ATOM 1804 C CA . SER A 1 252 ? 3.947 -13.839 -1.857 1.00 53.97 252 SER A CA 1
ATOM 1805 C C . SER A 1 252 ? 5.353 -13.944 -1.273 1.00 53.97 252 SER A C 1
ATOM 1807 O O . SER A 1 252 ? 5.602 -14.791 -0.416 1.00 53.97 252 SER A O 1
ATOM 1809 N N . GLN A 1 253 ? 6.267 -13.084 -1.721 1.00 64.88 253 GLN A N 1
ATOM 1810 C CA . GLN A 1 253 ? 7.591 -12.956 -1.108 1.00 64.88 253 GLN A CA 1
ATOM 1811 C C . GLN A 1 253 ? 7.498 -11.955 0.039 1.00 64.88 253 GLN A C 1
ATOM 1813 O O . GLN A 1 253 ? 6.994 -10.851 -0.162 1.00 64.88 253 GLN A O 1
ATOM 1818 N N . VAL A 1 254 ? 7.973 -12.341 1.222 1.00 69.75 254 VAL A N 1
ATOM 1819 C CA . VAL A 1 254 ? 8.010 -11.475 2.405 1.00 69.75 254 VAL A CA 1
ATOM 1820 C C . VAL A 1 254 ? 9.466 -11.188 2.755 1.00 69.75 254 VAL A C 1
ATOM 1822 O O . VAL A 1 254 ? 10.236 -12.126 2.971 1.00 69.75 254 VAL A O 1
ATOM 1825 N N . LEU A 1 255 ? 9.856 -9.912 2.815 1.00 72.31 255 LEU A N 1
ATOM 1826 C CA . LEU A 1 255 ? 11.111 -9.512 3.451 1.00 72.31 255 LEU A CA 1
ATOM 1827 C C . LEU A 1 255 ? 10.834 -8.993 4.855 1.00 72.31 255 LEU A C 1
ATOM 1829 O O . LEU A 1 255 ? 10.080 -8.030 4.991 1.00 72.31 255 LEU A O 1
ATOM 1833 N N . PRO A 1 256 ? 11.473 -9.573 5.885 1.00 66.81 256 PRO A N 1
ATOM 1834 C CA . PRO A 1 256 ? 11.302 -9.102 7.248 1.00 66.81 256 PRO A CA 1
ATOM 1835 C C . PRO A 1 256 ? 11.846 -7.681 7.397 1.00 66.81 256 PRO A C 1
ATOM 1837 O O . PRO A 1 256 ? 12.860 -7.335 6.776 1.00 66.81 256 PRO A O 1
ATOM 1840 N N . ARG A 1 257 ? 11.217 -6.905 8.289 1.00 64.75 257 ARG A N 1
ATOM 1841 C CA . ARG A 1 257 ? 11.675 -5.571 8.692 1.00 64.75 257 ARG A CA 1
ATOM 1842 C C . ARG A 1 257 ? 13.174 -5.611 9.002 1.00 64.75 257 ARG A C 1
ATOM 1844 O O . ARG A 1 257 ? 13.659 -6.467 9.754 1.00 64.75 257 ARG A O 1
ATOM 1851 N N . ARG A 1 258 ? 13.936 -4.700 8.397 1.00 58.56 258 ARG A N 1
ATOM 1852 C CA . ARG A 1 258 ? 15.311 -4.443 8.835 1.00 58.56 258 ARG A CA 1
ATOM 1853 C C . ARG A 1 258 ? 15.243 -3.693 10.156 1.00 58.56 258 ARG A C 1
ATOM 1855 O O . ARG A 1 258 ? 14.377 -2.841 10.312 1.00 58.56 258 ARG A O 1
ATOM 1862 N N . ALA A 1 259 ? 16.133 -4.015 11.095 1.00 43.91 259 ALA A N 1
ATOM 1863 C CA . ALA A 1 259 ? 16.240 -3.256 12.337 1.00 43.91 259 ALA A CA 1
ATOM 1864 C C . ALA A 1 259 ? 16.391 -1.768 11.978 1.00 43.91 259 ALA A C 1
ATOM 1866 O O . ALA A 1 259 ? 17.376 -1.375 11.352 1.00 43.91 259 ALA A O 1
ATOM 1867 N N . ALA A 1 260 ? 15.362 -0.983 12.276 1.00 44.19 260 ALA A N 1
ATOM 1868 C CA . ALA A 1 260 ? 15.332 0.454 12.078 1.00 44.19 260 ALA A CA 1
ATOM 1869 C C . ALA A 1 260 ? 15.464 1.105 13.456 1.00 44.19 260 ALA A C 1
ATOM 1871 O O . ALA A 1 260 ? 14.907 0.591 14.424 1.00 44.19 260 ALA A O 1
ATOM 1872 N N . CYS A 1 261 ? 16.206 2.211 13.541 1.00 38.62 261 CYS A N 1
ATOM 1873 C CA . CYS A 1 261 ? 16.053 3.140 14.657 1.00 38.62 261 CYS A CA 1
ATOM 1874 C C . CYS A 1 261 ? 14.624 3.692 14.602 1.00 38.62 261 CYS A C 1
ATOM 1876 O O . CYS A 1 261 ? 14.209 4.108 13.521 1.00 38.62 261 CYS A O 1
ATOM 1878 N N . ASP A 1 262 ? 13.897 3.680 15.721 1.00 41.00 262 ASP A N 1
ATOM 1879 C CA . ASP A 1 262 ? 12.553 4.261 15.819 1.00 41.00 262 ASP A CA 1
ATOM 1880 C C . ASP A 1 262 ? 12.547 5.688 15.265 1.00 41.00 262 ASP A C 1
ATOM 1882 O O . ASP A 1 262 ? 13.232 6.577 15.777 1.00 41.00 262 ASP A O 1
ATOM 1886 N N . ARG A 1 263 ? 11.812 5.883 14.169 1.00 52.06 263 ARG A N 1
ATOM 1887 C CA . ARG A 1 263 ? 11.607 7.177 13.510 1.00 52.06 263 ARG A CA 1
ATOM 1888 C C . ARG A 1 263 ? 10.141 7.426 13.151 1.00 52.06 263 ARG A C 1
ATOM 1890 O O . ARG A 1 263 ? 9.883 8.315 12.344 1.00 52.06 263 ARG A O 1
ATOM 1897 N N . ARG A 1 264 ? 9.178 6.748 13.797 1.00 52.59 264 ARG A N 1
ATOM 1898 C CA . ARG A 1 264 ? 7.786 7.210 13.694 1.00 52.59 264 ARG A CA 1
ATOM 1899 C C . ARG A 1 264 ? 7.743 8.658 14.170 1.00 52.59 264 ARG A C 1
ATOM 1901 O O . ARG A 1 264 ? 8.299 8.993 15.214 1.00 52.59 264 ARG A O 1
ATOM 1908 N N . LEU A 1 265 ? 7.235 9.517 13.298 1.00 44.38 265 LEU A N 1
ATOM 1909 C CA . LEU A 1 265 ? 7.506 10.948 13.248 1.00 44.38 265 LEU A CA 1
ATOM 1910 C C . LEU A 1 265 ? 7.357 11.642 14.613 1.00 44.38 265 LEU A C 1
ATOM 1912 O O . LEU A 1 265 ? 6.269 12.013 15.031 1.00 44.38 265 LEU A O 1
ATOM 1916 N N . GLY A 1 266 ? 8.487 11.918 15.262 1.00 34.97 266 GLY A N 1
ATOM 1917 C CA . GLY A 1 266 ? 8.627 13.083 16.123 1.00 34.97 266 GLY A CA 1
ATOM 1918 C C . GLY A 1 266 ? 9.051 14.250 15.241 1.00 34.97 266 GLY A C 1
ATOM 1919 O O . GLY A 1 266 ? 10.213 14.320 14.837 1.00 34.97 266 GLY A O 1
ATOM 1920 N N . ALA A 1 267 ? 8.121 15.140 14.897 1.00 35.34 267 ALA A N 1
ATOM 1921 C CA . ALA A 1 267 ? 8.417 16.357 14.151 1.00 35.34 267 ALA A CA 1
ATOM 1922 C C . ALA A 1 267 ? 9.417 17.229 14.935 1.00 35.34 267 ALA A C 1
ATOM 1924 O O . ALA A 1 267 ? 9.044 17.991 15.826 1.00 35.34 267 ALA A O 1
ATOM 1925 N N . VAL A 1 268 ? 10.706 17.122 14.610 1.00 30.62 268 VAL A N 1
ATOM 1926 C CA . VAL A 1 268 ? 11.722 18.082 15.051 1.00 30.62 268 VAL A CA 1
ATOM 1927 C C . VAL A 1 268 ? 11.898 19.103 13.928 1.00 30.62 268 VAL A C 1
ATOM 1929 O O . VAL A 1 268 ? 12.326 18.719 12.835 1.00 30.62 268 VAL A O 1
ATOM 1932 N N . PRO A 1 269 ? 11.618 20.400 14.147 1.00 30.73 269 PRO A N 1
ATOM 1933 C CA . PRO A 1 269 ? 11.940 21.415 13.158 1.00 30.73 269 PRO A CA 1
ATOM 1934 C C . PRO A 1 269 ? 13.464 21.478 13.007 1.00 30.73 269 PRO A C 1
ATOM 1936 O O . PRO A 1 269 ? 14.183 21.822 13.946 1.00 30.73 269 PRO A O 1
ATOM 1939 N N . ARG A 1 270 ? 13.983 21.146 11.819 1.00 32.56 270 ARG A N 1
ATOM 1940 C CA . ARG A 1 270 ? 15.399 21.365 11.498 1.00 32.56 270 ARG A CA 1
ATOM 1941 C C . ARG A 1 270 ? 15.631 22.849 11.208 1.00 32.56 270 ARG A C 1
ATOM 1943 O O . ARG A 1 270 ? 15.635 23.280 10.061 1.00 32.56 270 ARG A O 1
ATOM 1950 N N . GLY A 1 271 ? 15.833 23.617 12.277 1.00 26.53 271 GLY A N 1
ATOM 1951 C CA . GLY A 1 271 ? 16.595 24.863 12.237 1.00 26.53 271 GLY A CA 1
ATOM 1952 C C . GLY A 1 271 ? 18.079 24.544 12.040 1.00 26.53 271 GLY A C 1
ATOM 1953 O O . GLY A 1 271 ? 18.602 23.605 12.637 1.00 26.53 271 GLY A O 1
ATOM 1954 N N . GLY A 1 272 ? 18.738 25.276 11.144 1.00 27.70 272 GLY A N 1
ATOM 1955 C CA . GLY A 1 272 ? 20.119 25.018 10.754 1.00 27.70 272 GLY A CA 1
ATOM 1956 C C . GLY A 1 272 ? 21.140 25.300 11.854 1.00 27.70 272 GLY A C 1
ATOM 1957 O O . GLY A 1 272 ? 21.049 26.298 12.555 1.00 27.70 272 GLY A O 1
ATOM 1958 N N . ALA A 1 273 ? 22.156 24.449 11.925 1.00 27.25 273 ALA A N 1
ATOM 1959 C CA . ALA A 1 273 ? 23.551 24.814 12.138 1.00 27.25 273 ALA A CA 1
ATOM 1960 C C . ALA A 1 273 ? 24.394 23.563 11.874 1.00 27.25 273 ALA A C 1
ATOM 1962 O O . ALA A 1 273 ? 24.054 22.463 12.306 1.00 27.25 273 ALA A O 1
ATOM 1963 N N . ALA A 1 274 ? 25.464 23.739 11.108 1.00 32.81 274 ALA A N 1
ATOM 1964 C CA . ALA A 1 274 ? 26.488 22.731 10.932 1.00 32.81 274 ALA A CA 1
ATOM 1965 C C . ALA A 1 274 ? 27.152 22.440 12.280 1.00 32.81 274 ALA A C 1
ATOM 1967 O O . ALA A 1 274 ? 27.530 23.381 12.973 1.00 32.81 274 ALA A O 1
ATOM 1968 N N . ASP A 1 275 ? 27.395 21.167 12.581 1.00 26.92 275 ASP A N 1
ATOM 1969 C CA . ASP A 1 275 ? 28.586 20.833 13.344 1.00 26.92 275 ASP A CA 1
ATOM 1970 C C . ASP A 1 275 ? 29.197 19.521 12.866 1.00 26.92 275 ASP A C 1
ATOM 1972 O O . ASP A 1 275 ? 28.513 18.581 12.449 1.00 26.92 275 ASP A O 1
ATOM 1976 N N . ARG A 1 276 ? 30.524 19.540 12.824 1.00 31.45 276 ARG A N 1
ATOM 1977 C CA . ARG A 1 276 ? 31.377 18.452 12.366 1.00 31.45 276 ARG A CA 1
ATOM 1978 C C . ARG A 1 276 ? 31.616 17.500 13.536 1.00 31.45 276 ARG A C 1
ATOM 1980 O O . ARG A 1 276 ? 31.738 17.940 14.669 1.00 31.45 276 ARG A O 1
ATOM 1987 N N . ASP A 1 277 ? 31.814 16.232 13.189 1.00 26.44 277 ASP A N 1
ATOM 1988 C CA . 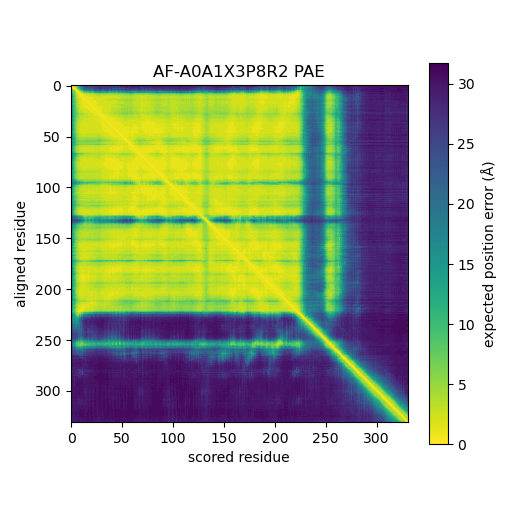ASP A 1 277 ? 32.918 15.371 13.641 1.00 26.44 277 ASP A CA 1
ATOM 1989 C C . ASP A 1 277 ? 32.491 13.962 14.096 1.00 26.44 277 ASP A C 1
ATOM 1991 O O . ASP A 1 277 ? 31.392 13.740 14.598 1.00 26.44 277 ASP A O 1
ATOM 1995 N N . SER A 1 278 ? 33.432 13.030 13.910 1.00 30.25 278 SER A N 1
ATOM 1996 C CA . SER A 1 278 ? 33.448 11.574 14.134 1.00 30.25 278 SER A CA 1
ATOM 1997 C C . SER A 1 278 ? 32.712 10.728 13.076 1.00 30.25 278 SER A C 1
ATOM 1999 O O . SER A 1 278 ? 31.513 10.835 12.876 1.00 30.25 278 SER A O 1
ATOM 2001 N N . GLY A 1 279 ? 33.337 9.842 12.296 1.00 24.09 279 GLY A N 1
ATOM 2002 C CA . GLY A 1 279 ? 34.650 9.199 12.377 1.00 24.09 279 GLY A CA 1
ATOM 2003 C C . GLY A 1 279 ? 34.450 7.700 12.119 1.00 24.09 279 GLY A C 1
ATOM 2004 O O . GLY A 1 279 ? 34.004 6.986 13.008 1.00 24.09 279 GLY A O 1
ATOM 2005 N N . GLY A 1 280 ? 34.726 7.221 10.900 1.00 24.97 280 GLY A N 1
ATOM 2006 C CA . GLY A 1 280 ? 34.473 5.831 10.488 1.00 24.97 280 GLY A CA 1
ATOM 2007 C C . GLY A 1 280 ? 35.238 5.442 9.221 1.00 24.97 280 GLY A C 1
ATOM 2008 O O . GLY A 1 280 ? 34.704 5.477 8.119 1.00 24.97 280 GLY A O 1
ATOM 2009 N N . ASP A 1 281 ? 36.513 5.133 9.435 1.00 27.00 281 ASP A N 1
ATOM 2010 C CA . ASP A 1 281 ? 37.608 4.721 8.545 1.00 27.00 281 ASP A CA 1
ATOM 2011 C C . ASP A 1 281 ? 37.237 3.945 7.250 1.00 27.00 281 ASP A C 1
ATOM 2013 O O . ASP A 1 281 ? 36.858 2.773 7.283 1.00 27.00 281 ASP A O 1
ATOM 2017 N N . LEU A 1 282 ? 37.456 4.569 6.081 1.00 27.09 282 LEU A N 1
ATOM 2018 C CA . LEU A 1 282 ? 37.614 3.886 4.789 1.00 27.09 282 LEU A CA 1
ATOM 2019 C C . LEU A 1 282 ? 39.085 3.957 4.366 1.00 27.09 282 LEU A C 1
ATOM 2021 O O . LEU A 1 282 ? 39.558 4.957 3.821 1.00 27.09 282 LEU A O 1
ATOM 2025 N N . ARG A 1 283 ? 39.804 2.853 4.577 1.00 26.30 283 ARG A N 1
ATOM 2026 C CA . ARG A 1 283 ? 41.205 2.687 4.176 1.00 26.30 283 ARG A CA 1
ATOM 2027 C C . ARG A 1 283 ? 41.368 2.789 2.658 1.00 26.30 283 ARG A C 1
ATOM 2029 O O . ARG A 1 283 ? 41.037 1.856 1.927 1.00 26.30 283 ARG A O 1
ATOM 2036 N N . ARG A 1 284 ? 41.976 3.878 2.180 1.00 27.36 284 ARG A N 1
ATOM 2037 C CA . ARG A 1 284 ? 42.635 3.926 0.865 1.00 27.36 284 ARG A CA 1
ATOM 2038 C C . ARG A 1 284 ? 44.098 3.524 1.027 1.00 27.36 284 ARG A C 1
ATOM 2040 O O . ARG A 1 284 ? 44.803 4.052 1.880 1.00 27.36 284 ARG A O 1
ATOM 2047 N N . ARG A 1 285 ? 44.558 2.573 0.211 1.00 29.70 285 ARG A N 1
ATOM 2048 C CA . ARG A 1 285 ? 45.975 2.192 0.144 1.00 29.70 285 ARG A CA 1
ATOM 2049 C C . ARG A 1 285 ? 46.790 3.325 -0.483 1.00 29.70 285 ARG A C 1
ATOM 2051 O O . ARG A 1 285 ? 46.445 3.821 -1.551 1.00 29.70 285 ARG A O 1
ATOM 2058 N N . HIS A 1 286 ? 47.867 3.690 0.205 1.00 27.94 286 HIS A N 1
ATOM 2059 C CA . HIS A 1 286 ? 48.893 4.629 -0.231 1.00 27.94 286 HIS A CA 1
ATOM 2060 C C . HIS A 1 286 ? 49.705 4.099 -1.421 1.00 27.94 286 HIS A C 1
ATOM 2062 O O . HIS A 1 286 ? 50.124 2.943 -1.431 1.00 27.94 286 HIS A O 1
ATOM 2068 N N . GLY A 1 287 ? 50.005 5.003 -2.352 1.00 27.42 287 GLY A N 1
ATOM 2069 C CA . GLY A 1 287 ? 51.197 4.997 -3.195 1.00 27.42 287 GLY A CA 1
ATOM 2070 C C . GLY A 1 287 ? 51.732 6.433 -3.239 1.00 27.42 287 GLY A C 1
ATOM 2071 O O . GLY A 1 287 ? 51.007 7.351 -3.606 1.00 27.42 287 GLY A O 1
ATOM 2072 N N . HIS A 1 288 ? 52.961 6.629 -2.780 1.00 30.25 288 HIS A N 1
ATOM 2073 C CA . HIS A 1 288 ? 53.708 7.891 -2.642 1.00 30.25 288 HIS A CA 1
ATOM 2074 C C . HIS A 1 288 ? 55.045 7.704 -3.406 1.00 30.25 288 HIS A C 1
ATOM 2076 O O . HIS A 1 288 ? 55.386 6.549 -3.669 1.00 30.25 288 HIS A O 1
ATOM 2082 N N . PRO A 1 289 ? 55.928 8.709 -3.577 1.00 48.56 289 PRO A N 1
ATOM 2083 C CA . PRO A 1 289 ? 55.771 10.100 -4.038 1.00 48.56 289 PRO A CA 1
ATOM 2084 C C . PRO A 1 289 ? 56.853 10.496 -5.091 1.00 48.56 289 PRO A C 1
ATOM 2086 O O . PRO A 1 289 ? 57.771 9.727 -5.346 1.00 48.56 289 PRO A O 1
ATOM 2089 N N . ALA A 1 290 ? 56.790 11.721 -5.639 1.00 31.00 290 ALA A N 1
ATOM 2090 C CA . ALA A 1 290 ? 57.938 12.643 -5.817 1.00 31.00 290 ALA A CA 1
ATOM 2091 C C . ALA A 1 290 ? 57.480 13.972 -6.472 1.00 31.00 290 ALA A C 1
ATOM 2093 O O . ALA A 1 290 ? 56.880 13.951 -7.542 1.00 31.00 290 ALA A O 1
ATOM 2094 N N . GLY A 1 291 ? 57.735 15.116 -5.816 1.00 27.77 291 GLY A N 1
ATOM 2095 C CA . GLY A 1 291 ? 57.601 16.479 -6.383 1.00 27.77 291 GLY A CA 1
ATOM 2096 C C . GLY A 1 291 ? 58.921 16.962 -7.013 1.00 27.77 291 GLY A C 1
ATOM 2097 O O . GLY A 1 291 ? 59.706 16.107 -7.422 1.00 27.77 291 GLY A O 1
ATOM 2098 N N . PRO A 1 292 ? 59.283 18.267 -6.973 1.00 46.88 292 PRO A N 1
ATOM 2099 C CA . PRO A 1 292 ? 58.482 19.496 -6.811 1.00 46.88 292 PRO A CA 1
ATOM 2100 C C . PRO A 1 292 ? 58.869 20.610 -7.834 1.00 46.88 292 PRO A C 1
ATOM 2102 O O . PRO A 1 292 ? 59.836 20.465 -8.576 1.00 46.88 292 PRO A O 1
ATOM 2105 N N . GLY A 1 293 ? 58.191 21.773 -7.824 1.00 29.73 293 GLY A N 1
ATOM 2106 C CA . GLY A 1 293 ? 58.786 23.009 -8.370 1.00 29.73 293 GLY A CA 1
ATOM 2107 C C . GLY A 1 293 ? 57.847 24.189 -8.672 1.00 29.73 293 GLY A C 1
ATOM 2108 O O . GLY A 1 293 ? 57.112 24.139 -9.647 1.00 29.73 293 GLY A O 1
ATOM 2109 N N . GLY A 1 294 ? 57.980 25.272 -7.887 1.00 30.48 294 GLY A N 1
ATOM 2110 C CA . GLY A 1 294 ? 57.911 26.674 -8.351 1.00 30.48 294 GLY A CA 1
ATOM 2111 C C . GLY A 1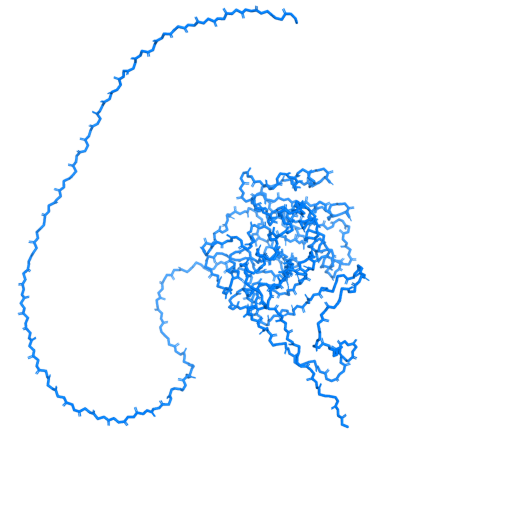 294 ? 56.557 27.410 -8.352 1.00 30.48 294 GLY A C 1
ATOM 2112 O O . GLY A 1 294 ? 55.745 27.205 -9.243 1.00 30.48 294 GLY A O 1
ATOM 2113 N N . GLY A 1 295 ? 56.356 28.345 -7.409 1.00 29.75 295 GLY A N 1
ATOM 2114 C CA . GLY A 1 295 ? 55.408 29.477 -7.546 1.00 29.75 295 GLY A CA 1
ATOM 2115 C C . GLY A 1 295 ? 56.091 30.717 -8.163 1.00 29.75 295 GLY A C 1
ATOM 2116 O O . GLY A 1 295 ? 57.155 30.560 -8.757 1.00 29.75 295 GLY A O 1
ATOM 2117 N N . PRO A 1 296 ? 55.647 31.959 -7.879 1.00 46.72 296 PRO A N 1
ATOM 2118 C CA . PRO A 1 296 ? 54.284 32.508 -7.886 1.00 46.72 296 PRO A CA 1
ATOM 2119 C C . PRO A 1 296 ? 54.177 33.780 -8.780 1.00 46.72 296 PRO A C 1
ATOM 2121 O O . PRO A 1 296 ? 55.185 34.350 -9.188 1.00 46.72 296 PRO A O 1
ATOM 2124 N N . GLY A 1 297 ? 52.963 34.283 -9.035 1.00 31.02 297 GLY A N 1
ATOM 2125 C CA . GLY A 1 297 ? 52.740 35.589 -9.674 1.00 31.02 297 GLY A CA 1
ATOM 2126 C C . GLY A 1 297 ? 51.324 36.112 -9.416 1.00 31.02 297 GLY A C 1
ATOM 2127 O O . GLY A 1 297 ? 50.349 35.462 -9.778 1.00 31.02 297 GLY A O 1
ATOM 2128 N N . THR A 1 298 ? 51.231 37.243 -8.719 1.00 32.56 298 THR A N 1
ATOM 2129 C CA . THR A 1 298 ? 50.010 37.966 -8.310 1.00 32.56 298 THR A CA 1
ATOM 2130 C C . THR A 1 298 ? 49.675 39.101 -9.321 1.00 32.56 298 THR A C 1
ATOM 2132 O O . THR A 1 298 ? 50.254 39.097 -10.403 1.00 32.56 298 THR A O 1
ATOM 2135 N N . PRO A 1 299 ? 48.751 40.052 -9.053 1.00 46.56 299 PRO A N 1
ATOM 2136 C CA . PRO A 1 299 ? 47.422 40.098 -9.677 1.00 46.56 299 PRO A CA 1
ATOM 2137 C C . PRO A 1 299 ? 47.152 41.423 -10.426 1.00 46.56 299 PRO A C 1
ATOM 2139 O O . PRO A 1 299 ? 47.877 42.391 -10.231 1.00 46.56 299 PRO A O 1
ATOM 2142 N N . GLU A 1 300 ? 46.059 41.533 -11.188 1.00 31.83 300 GLU A N 1
ATOM 2143 C CA . GLU A 1 300 ? 45.546 42.854 -11.589 1.00 31.83 300 GLU A CA 1
ATOM 2144 C C . GLU A 1 300 ? 44.024 42.982 -11.461 1.00 31.83 300 GLU A C 1
ATOM 2146 O O . GLU A 1 300 ? 43.251 42.055 -11.702 1.00 31.83 300 GLU A O 1
ATOM 2151 N N . HIS A 1 301 ? 43.672 44.177 -10.990 1.00 30.67 301 HIS A N 1
ATOM 2152 C CA . HIS A 1 301 ? 42.375 44.750 -10.671 1.00 30.67 301 HIS A CA 1
ATOM 2153 C C . HIS A 1 301 ? 41.576 45.194 -11.904 1.00 30.67 301 HIS A C 1
ATOM 2155 O O . HIS A 1 301 ? 42.150 45.460 -12.953 1.00 30.67 301 HIS A O 1
ATOM 2161 N N . HIS A 1 302 ? 40.273 45.398 -11.659 1.00 32.00 302 HIS A N 1
ATOM 2162 C CA . HIS A 1 302 ? 39.367 46.461 -12.147 1.00 32.00 302 HIS A CA 1
ATOM 2163 C C . HIS A 1 302 ? 38.065 45.868 -12.693 1.00 32.00 302 HIS A C 1
ATOM 2165 O O . HIS A 1 302 ? 38.081 44.837 -13.350 1.00 32.00 302 HIS A O 1
ATOM 2171 N N . ASP A 1 303 ? 36.895 46.479 -12.577 1.00 30.09 303 ASP A N 1
ATOM 2172 C CA . ASP A 1 303 ? 36.256 47.397 -11.629 1.00 30.09 303 ASP A CA 1
ATOM 2173 C C . ASP A 1 303 ? 34.780 47.450 -12.091 1.00 30.09 303 ASP A C 1
ATOM 2175 O O . ASP A 1 303 ? 34.432 47.011 -13.188 1.00 30.09 303 ASP A O 1
ATOM 2179 N N . ALA A 1 304 ? 33.927 47.951 -11.214 1.00 30.95 304 ALA A N 1
ATOM 2180 C CA . ALA A 1 304 ? 32.473 47.975 -11.222 1.00 30.95 304 ALA A CA 1
ATOM 2181 C C . ALA A 1 304 ? 31.753 48.775 -12.339 1.00 30.95 304 ALA A C 1
ATOM 2183 O O . ALA A 1 304 ? 32.325 49.605 -13.040 1.00 30.95 304 ALA A O 1
ATOM 2184 N N . GLY A 1 305 ? 30.422 48.597 -12.361 1.00 26.86 305 GLY A N 1
ATOM 2185 C CA . GLY A 1 305 ? 29.413 49.492 -12.953 1.00 26.86 305 GLY A CA 1
ATOM 2186 C C . GLY A 1 305 ? 28.534 48.747 -13.961 1.00 26.86 305 GLY A C 1
ATOM 2187 O O . GLY A 1 305 ? 29.043 48.230 -14.941 1.00 26.86 305 GLY A O 1
ATOM 2188 N N . GLY A 1 306 ? 27.220 48.577 -13.811 1.00 26.62 306 GLY A N 1
ATOM 2189 C CA . GLY A 1 306 ? 26.193 49.404 -13.178 1.00 26.62 306 GLY A CA 1
ATOM 2190 C C . GLY A 1 306 ? 25.084 49.615 -14.223 1.00 26.62 306 GLY A C 1
ATOM 2191 O O . GLY A 1 306 ? 25.405 49.818 -15.390 1.00 26.62 306 GLY A O 1
ATOM 2192 N N . GLY A 1 307 ? 23.800 49.561 -13.847 1.00 28.02 307 GLY A N 1
ATOM 2193 C CA . GLY A 1 307 ? 22.726 50.024 -14.741 1.00 28.02 307 GLY A CA 1
ATOM 2194 C C . GLY A 1 307 ? 21.416 49.247 -14.690 1.00 28.02 307 GLY A C 1
ATOM 2195 O O . GLY A 1 307 ? 21.198 48.319 -15.458 1.00 28.02 307 GLY A O 1
ATOM 2196 N N . ASP A 1 308 ? 20.557 49.700 -13.790 1.00 33.59 308 ASP A N 1
ATOM 2197 C CA . ASP A 1 308 ? 19.127 49.439 -13.630 1.00 33.59 308 ASP A CA 1
ATOM 2198 C C . ASP A 1 308 ? 18.292 49.961 -14.827 1.00 33.59 308 ASP A C 1
ATOM 2200 O O . ASP A 1 308 ? 18.701 50.945 -15.437 1.00 33.59 308 ASP A O 1
ATOM 2204 N N . HIS A 1 309 ? 17.126 49.358 -15.128 1.00 31.55 309 HIS A N 1
ATOM 2205 C CA . HIS A 1 309 ? 15.935 50.069 -15.646 1.00 31.55 309 HIS A CA 1
ATOM 2206 C C . HIS A 1 309 ? 14.672 49.182 -15.747 1.00 31.55 309 HIS A C 1
ATOM 2208 O O . HIS A 1 309 ? 14.494 48.373 -16.657 1.00 31.55 309 HIS A O 1
ATOM 2214 N N . LEU A 1 310 ? 13.735 49.450 -14.834 1.00 31.84 310 LEU A N 1
ATOM 2215 C CA . LEU A 1 310 ? 12.286 49.244 -14.948 1.00 31.84 310 LEU A CA 1
ATOM 2216 C C . LEU A 1 310 ? 11.638 50.242 -15.935 1.00 31.84 310 LEU A C 1
ATOM 2218 O O . LEU A 1 310 ? 12.010 51.416 -15.911 1.00 31.84 310 LEU A O 1
ATOM 2222 N N . ARG A 1 311 ? 10.597 49.817 -16.685 1.00 30.61 311 ARG A N 1
ATOM 2223 C CA . ARG A 1 311 ? 9.278 50.504 -16.849 1.00 30.61 311 ARG A CA 1
ATOM 2224 C C . ARG A 1 311 ? 8.345 49.839 -17.889 1.00 30.61 311 ARG A C 1
ATOM 2226 O O . ARG A 1 311 ? 8.551 49.923 -19.091 1.00 30.61 311 ARG A O 1
ATOM 2233 N N . GLU A 1 312 ? 7.331 49.157 -17.363 1.00 29.83 312 GLU A N 1
ATOM 2234 C CA . GLU A 1 312 ? 5.868 49.310 -17.545 1.00 29.83 312 GLU A CA 1
ATOM 2235 C C . GLU A 1 312 ? 5.260 50.116 -18.737 1.00 29.83 312 GLU A C 1
ATOM 2237 O O . GLU A 1 312 ? 5.686 51.231 -19.022 1.00 29.83 312 GLU A O 1
ATOM 2242 N N . VAL A 1 313 ? 4.171 49.595 -19.351 1.00 33.16 313 VAL A N 1
ATOM 2243 C CA . VAL A 1 313 ? 2.756 50.103 -19.337 1.00 33.16 313 VAL A CA 1
ATOM 2244 C C . VAL A 1 313 ? 1.922 49.662 -20.580 1.00 33.16 313 VAL A C 1
ATOM 2246 O O . VAL A 1 313 ? 2.301 49.852 -21.729 1.00 33.16 313 VAL A O 1
ATOM 2249 N N . HIS A 1 314 ? 0.720 49.139 -20.279 1.00 29.94 314 HIS A N 1
ATOM 2250 C CA . HIS A 1 314 ? -0.543 48.930 -21.031 1.00 29.94 314 HIS A CA 1
ATOM 2251 C C . HIS A 1 314 ? -0.883 49.695 -22.345 1.00 29.94 314 HIS A C 1
ATOM 2253 O O . HIS A 1 314 ? -0.739 50.913 -22.395 1.00 29.94 314 HIS A O 1
ATOM 2259 N N . ARG A 1 315 ? -1.673 49.058 -23.252 1.00 32.72 315 ARG A N 1
ATOM 2260 C CA . ARG A 1 315 ? -3.159 49.240 -23.436 1.00 32.72 315 ARG A CA 1
ATOM 2261 C C . ARG A 1 315 ? -3.765 48.650 -24.740 1.00 32.72 315 ARG A C 1
ATOM 2263 O O . ARG A 1 315 ? -3.239 48.899 -25.811 1.00 32.72 315 ARG A O 1
ATOM 2270 N N . ARG A 1 316 ? -4.999 48.113 -24.575 1.00 32.12 316 ARG A N 1
ATOM 2271 C CA . ARG A 1 316 ? -6.245 48.177 -25.415 1.00 32.12 316 ARG A CA 1
ATOM 2272 C C . ARG A 1 316 ? -6.256 47.486 -26.798 1.00 32.12 316 ARG A C 1
ATOM 2274 O O . ARG A 1 316 ? -5.346 47.685 -27.576 1.00 32.12 316 ARG A O 1
ATOM 2281 N N . ALA A 1 317 ? -7.191 46.583 -27.136 1.00 33.06 317 ALA A N 1
ATOM 2282 C CA . ALA A 1 317 ? -8.677 46.560 -27.163 1.00 33.06 317 ALA A CA 1
ATOM 2283 C C . ALA A 1 317 ? -9.303 47.011 -28.509 1.00 33.06 317 ALA A C 1
ATOM 2285 O O . ALA A 1 317 ? -8.981 48.086 -29.002 1.00 33.06 317 ALA A O 1
ATOM 2286 N N . GLY A 1 318 ? -10.253 46.204 -29.014 1.00 30.38 318 GLY A N 1
ATOM 2287 C CA . GLY A 1 318 ? -11.184 46.452 -30.139 1.00 30.38 318 GLY A CA 1
ATOM 2288 C C . GLY A 1 318 ? -11.490 45.132 -30.883 1.00 30.38 318 GLY A C 1
ATOM 2289 O O . GLY A 1 318 ? -10.554 44.546 -31.405 1.00 30.38 318 GLY A O 1
ATOM 2290 N N . ALA A 1 319 ? -12.649 44.461 -30.783 1.00 36.53 319 ALA A N 1
ATOM 2291 C CA . ALA A 1 319 ? -14.065 44.794 -31.053 1.00 36.53 319 ALA A CA 1
ATOM 2292 C C . ALA A 1 319 ? -14.506 44.562 -32.5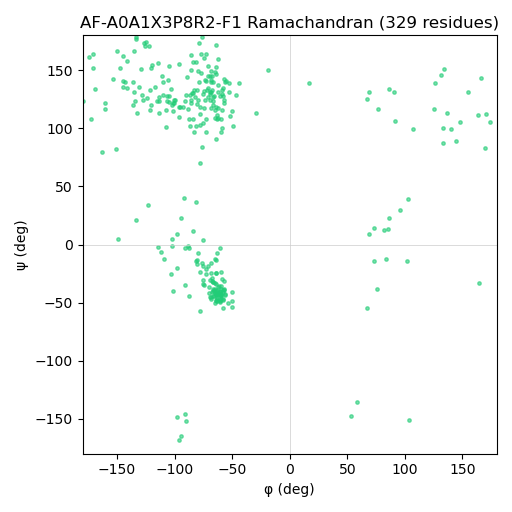22 1.00 36.53 319 ALA A C 1
ATOM 2294 O O . ALA A 1 319 ? -13.824 44.991 -33.445 1.00 36.53 319 ALA A O 1
ATOM 2295 N N . GLY A 1 320 ? -15.676 43.919 -32.685 1.00 32.69 320 GLY A N 1
ATOM 2296 C CA . GLY A 1 320 ? -16.411 43.636 -33.936 1.00 32.69 320 GLY A CA 1
ATOM 2297 C C . GLY A 1 320 ? -16.865 42.167 -33.965 1.00 32.69 320 GLY A C 1
ATOM 2298 O O . GLY A 1 320 ? -16.046 41.296 -34.227 1.00 32.69 320 GLY A O 1
ATOM 2299 N N . ASP A 1 321 ? -18.020 41.758 -33.435 1.00 37.78 321 ASP A N 1
ATOM 2300 C CA . ASP A 1 321 ? -19.432 42.046 -33.767 1.00 37.78 321 ASP A CA 1
ATOM 2301 C C . ASP A 1 321 ? -19.910 41.447 -35.105 1.00 37.78 321 ASP A C 1
ATOM 2303 O O . ASP A 1 321 ? -19.259 41.609 -36.135 1.00 37.78 321 ASP A O 1
ATOM 2307 N N . GLY A 1 322 ? -21.070 40.775 -35.070 1.00 32.22 322 GLY A N 1
ATOM 2308 C CA . GLY A 1 322 ? -21.821 40.393 -36.270 1.00 32.22 322 GLY A CA 1
ATOM 2309 C C . GLY A 1 322 ? -22.471 39.001 -36.289 1.00 32.22 322 GLY A C 1
ATOM 2310 O O . GLY A 1 322 ? -21.856 38.030 -36.713 1.00 32.22 322 GLY A O 1
ATOM 2311 N N . GLY A 1 323 ? -23.780 38.958 -36.006 1.00 32.75 323 GLY A N 1
ATOM 2312 C CA . GLY A 1 323 ? -24.731 38.217 -36.854 1.00 32.75 323 GLY A CA 1
ATOM 2313 C C . GLY A 1 323 ? -25.297 36.901 -36.311 1.00 32.75 323 GLY A C 1
ATOM 2314 O O . GLY A 1 323 ? -24.690 35.844 -36.429 1.00 32.75 323 GLY A O 1
ATOM 2315 N N . GLY A 1 324 ? -26.521 36.954 -35.776 1.00 36.28 324 GLY A N 1
ATOM 2316 C CA . GLY A 1 324 ? -27.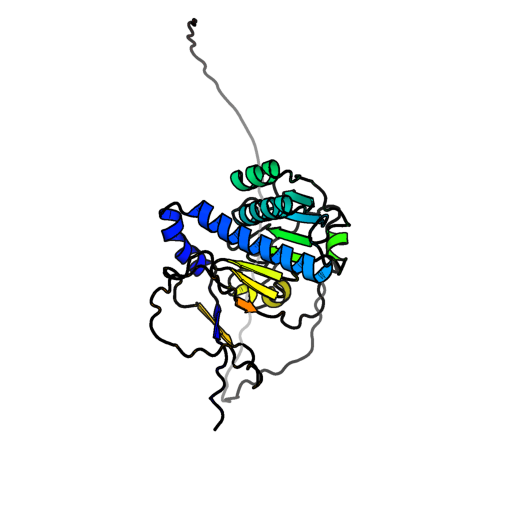277 35.781 -35.336 1.00 36.28 324 GLY A CA 1
ATOM 2317 C C . GLY A 1 324 ? -28.092 35.081 -36.428 1.00 36.28 324 GLY A C 1
ATOM 2318 O O . GLY A 1 324 ? -28.454 35.675 -37.438 1.00 36.28 324 GLY A O 1
ATOM 2319 N N . HIS A 1 325 ? -28.497 33.840 -36.148 1.00 36.84 325 HIS A N 1
ATOM 2320 C CA . HIS A 1 325 ? -29.775 33.289 -36.605 1.00 36.84 325 HIS A CA 1
ATOM 2321 C C . HIS A 1 325 ? -30.168 32.074 -35.747 1.00 36.84 325 HIS A C 1
ATOM 2323 O O . HIS A 1 325 ? -29.430 31.098 -35.656 1.00 36.84 325 HIS A O 1
ATOM 2329 N N . ARG A 1 326 ? -31.343 32.137 -35.110 1.00 44.88 326 ARG A N 1
ATOM 2330 C CA . ARG A 1 326 ? -32.134 30.956 -34.717 1.00 44.88 326 ARG A CA 1
ATOM 2331 C C . ARG A 1 326 ? -33.180 30.722 -35.811 1.00 44.88 326 ARG A C 1
ATOM 2333 O O . ARG A 1 326 ? -33.654 31.699 -36.387 1.00 44.88 326 ARG A O 1
ATOM 2340 N N . PRO A 1 327 ? -33.670 29.485 -35.962 1.00 55.50 327 PRO A N 1
ATOM 2341 C CA . PRO A 1 327 ? -35.080 29.307 -35.629 1.00 55.50 327 PRO A CA 1
ATOM 2342 C C . PRO A 1 327 ? -35.378 28.055 -34.795 1.00 55.50 327 PRO A C 1
ATOM 2344 O O . PRO A 1 327 ? -34.544 27.189 -34.554 1.00 55.50 327 PRO A O 1
ATOM 2347 N N . ARG A 1 328 ? -36.604 28.075 -34.276 1.00 56.12 328 ARG A N 1
ATOM 2348 C CA . ARG A 1 328 ? -37.248 27.172 -33.324 1.00 56.12 328 ARG A CA 1
ATOM 2349 C C . ARG A 1 328 ? -37.787 25.899 -33.995 1.00 56.12 328 ARG A C 1
ATOM 2351 O O . ARG A 1 328 ? -38.193 25.971 -35.146 1.00 56.12 328 ARG A O 1
ATOM 2358 N N . HIS A 1 329 ? -37.939 24.852 -33.180 1.00 44.94 329 HIS A N 1
ATOM 2359 C CA . HIS A 1 329 ? -39.138 24.012 -32.966 1.00 44.94 329 HIS A CA 1
ATOM 2360 C C . HIS A 1 329 ? -38.836 22.503 -32.910 1.00 44.94 329 HIS A C 1
ATOM 2362 O O . HIS A 1 329 ? -38.458 21.891 -33.898 1.00 44.94 329 HIS A O 1
ATOM 2368 N N . LEU A 1 330 ? -39.048 21.952 -31.707 1.00 39.56 330 LEU A N 1
ATOM 2369 C CA . LEU A 1 330 ? -39.516 20.587 -31.411 1.00 39.56 330 LEU A CA 1
ATOM 2370 C C . LEU A 1 330 ? -40.934 20.394 -31.998 1.00 39.56 330 LEU A C 1
ATOM 2372 O O . LEU A 1 330 ? -41.607 21.412 -32.217 1.00 39.56 330 L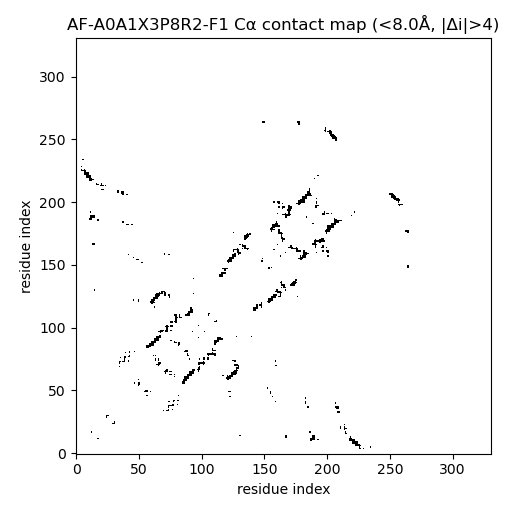EU A O 1
ATOM 2376 N N . PRO A 1 331 ? -41.430 19.163 -32.228 1.00 60.09 331 PRO A N 1
ATOM 2377 C CA . PRO A 1 331 ? -41.248 17.954 -31.408 1.00 60.09 331 PRO A CA 1
ATOM 2378 C C . PRO A 1 331 ? -40.322 16.878 -31.978 1.00 60.09 331 PRO A C 1
ATOM 2380 O O . PRO A 1 331 ? -40.193 16.783 -33.216 1.00 60.09 331 PRO A O 1
#

Nearest PDB structures (foldseek):
  3rss-assembly1_A  TM=8.044E-01  e=9.156E-15  Thermotoga maritima MSB8
  2dg2-assembly1_A  TM=7.976E-01  e=1.354E-10  Mus musculus
  1jzt-assembly1_A  TM=8.263E-01  e=5.155E-10  Saccharomyces cerevisiae
  3d3j-assembly1_A-2  TM=7.808E-01  e=1.647E-08  Homo sapiens
  3d3k-assembly1_B  TM=6.959E-01  e=1.143E-08  Homo sapiens

Radius of gyration: 27.74 Å; Cα contacts (8 Å, |Δi|>4): 580; chains: 1; bounding box: 100×85×55 Å

Secondary structure (DSSP, 8-state):
-----PPPEEEEE-HHHHHHHHHHHHHTT-HHHHHHHHHHHHHHHHHHHHHHHHS--TT-EEEEEE-SSHHHHHHHHHHHHHHTTT-EEEEEESSS---HHHHHHHHHTT-EEESS--TT-SEEEEES--TT--S-B-PPP-TTHHHHHH-TTSEEEEESS-TTB-TTT--B-B--PPPSEEEEESSEEGGGTSTTHHHHTBEEEEE--S-TTT--S-SEEEEPPPPPTT-TTS-----S------------EEEPPP-----S-------------------PPP---------------------------------------------

Mean predicted aligned error: 15.09 Å

pLDDT: mean 74.44, std 27.89, range [22.06, 98.88]

Sequence (331 aa):
MGAPSCIPLIPLYTGRQIRQAEAPLLEAGHRETLMRRAAYGLAQAVLERLRAVRGSVYGAKVTGLIGSGNNGGDGLYALAMLRRRGVETHAVMMRDRAHEAGTRAFLAAGGRLVDVVDTDTDALIDAIIGTGSRVGFEMPRIPGLDEVLADESTQVIACDIPSGVDVETGAVAGDVIDADVTVTFGGIKSGLALGEGSHAAGEIRAVDIGLGATLPTPARWLVGRRAAAGDHAGCGRHAGPVEPAAGLGARSQVLPRRAACDRRLGAVPRGGAADRDSGGDLRRRHGHPAGPGGGPGTPEHHDAGGGDHLREVHRRAGAGDGGGHRPRHLP